Protein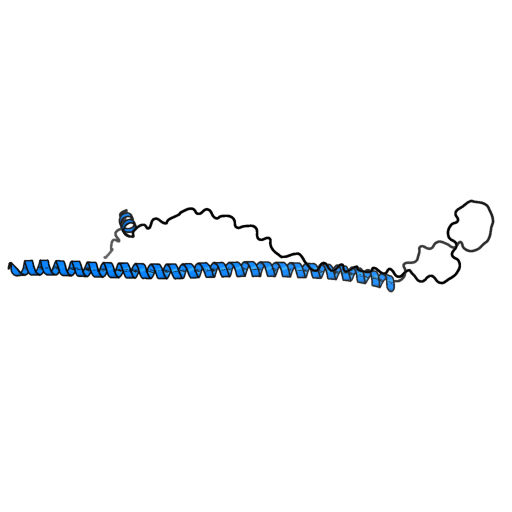 AF-A0A7S2P1P4-F1 (afdb_monomer)

Sequence (186 aa):
VLSSNEDYEQQCRREAAETDTQLQALRRQVQLQAAKCFGQLDIAIQEARAEEERRLVSERVSQELANFREEQRRREAQEDERLAHLYRAMLGPSPSAPAASAAWGGVGDAAGQGRGLFGAGAGGAFPPIIHSAVSLLQDDRARRPDLLPPACPLPLGHHRPAMDTIDQLLESSDVGGLPRLQRAQH

Structure (mmCIF, N/CA/C/O backbone):
data_AF-A0A7S2P1P4-F1
#
_entry.id   AF-A0A7S2P1P4-F1
#
loop_
_atom_site.group_PDB
_atom_site.id
_atom_site.type_symbol
_atom_site.label_atom_id
_atom_site.label_alt_id
_atom_site.label_comp_id
_atom_site.label_asym_id
_atom_site.label_entity_id
_atom_site.label_seq_id
_atom_site.pdbx_PDB_ins_code
_atom_site.Cartn_x
_atom_site.Cartn_y
_atom_site.Cartn_z
_atom_site.occupancy
_atom_site.B_iso_or_equiv
_atom_site.auth_seq_id
_atom_site.auth_comp_id
_atom_site.auth_asym_id
_atom_site.auth_atom_id
_atom_site.pdbx_PDB_model_num
ATOM 1 N N . VAL A 1 1 ? -41.814 10.002 59.637 1.00 56.84 1 VAL A N 1
ATOM 2 C CA . VAL A 1 1 ? -40.611 10.806 59.307 1.00 56.84 1 VAL A CA 1
ATOM 3 C C . VAL A 1 1 ? -39.365 9.932 59.171 1.00 56.84 1 VAL A C 1
ATOM 5 O O . VAL A 1 1 ? -38.601 10.180 58.261 1.00 56.84 1 VAL A O 1
ATOM 8 N N . LEU A 1 2 ? -39.174 8.879 59.982 1.00 54.16 2 LEU A N 1
ATOM 9 C CA . LEU A 1 2 ? -38.006 7.984 59.847 1.00 54.16 2 LEU A CA 1
ATOM 10 C C . LEU A 1 2 ? -38.030 7.070 58.603 1.00 54.16 2 LEU A C 1
ATOM 12 O O . LEU A 1 2 ? -36.972 6.781 58.063 1.00 54.16 2 LEU A O 1
ATOM 16 N N . SER A 1 3 ? -39.209 6.694 58.093 1.00 62.84 3 SER A N 1
ATOM 17 C CA . SER A 1 3 ? -39.321 5.854 56.889 1.00 62.84 3 SER A CA 1
ATOM 18 C C . SER A 1 3 ? -38.782 6.527 55.619 1.00 62.84 3 SER A C 1
ATOM 20 O O . SER A 1 3 ? -38.189 5.858 54.787 1.00 62.84 3 SER A O 1
ATOM 22 N N . SER A 1 4 ? -38.891 7.857 55.485 1.00 75.94 4 SER A N 1
ATOM 23 C CA . SER A 1 4 ? -38.434 8.543 54.266 1.00 75.94 4 SER A CA 1
ATOM 24 C C . SER A 1 4 ? -36.913 8.665 54.153 1.00 75.94 4 SER A C 1
ATOM 26 O O . SER A 1 4 ? -36.416 8.884 53.055 1.00 75.94 4 SER A O 1
ATOM 28 N N . ASN A 1 5 ? -36.170 8.553 55.261 1.00 82.38 5 ASN A N 1
ATOM 29 C CA . ASN A 1 5 ? -34.705 8.608 55.224 1.00 82.38 5 ASN A CA 1
ATOM 30 C C . ASN A 1 5 ? -34.107 7.264 54.795 1.00 82.38 5 ASN A C 1
ATOM 32 O O . ASN A 1 5 ? -33.178 7.246 53.994 1.00 82.38 5 ASN A O 1
ATOM 36 N N . GLU A 1 6 ? -34.662 6.148 55.275 1.00 87.12 6 GLU A N 1
ATOM 37 C CA . GLU A 1 6 ? -34.250 4.805 54.845 1.00 87.12 6 GLU A CA 1
ATOM 38 C C . GLU A 1 6 ? -34.571 4.575 53.361 1.00 87.12 6 GLU A C 1
ATOM 40 O O . GLU A 1 6 ? -33.723 4.076 52.618 1.00 87.12 6 GLU A O 1
ATOM 45 N N . ASP A 1 7 ? -35.748 5.023 52.910 1.00 87.44 7 ASP A N 1
ATOM 46 C CA . ASP A 1 7 ? -36.140 4.982 51.498 1.00 87.44 7 ASP A CA 1
ATOM 47 C C . ASP A 1 7 ? -35.186 5.815 50.623 1.00 87.44 7 ASP A C 1
ATOM 49 O O . ASP A 1 7 ? -34.764 5.363 49.556 1.00 87.44 7 ASP A O 1
ATOM 53 N N . TYR A 1 8 ? -34.783 7.002 51.094 1.00 90.19 8 TYR A N 1
ATOM 54 C CA . TYR A 1 8 ? -33.824 7.862 50.395 1.00 90.19 8 TYR A CA 1
ATOM 55 C C . TYR A 1 8 ? -32.432 7.225 50.311 1.00 90.19 8 TYR A C 1
ATOM 57 O O . TYR A 1 8 ? -31.833 7.192 49.240 1.00 90.19 8 TYR A O 1
ATOM 65 N N . GLU A 1 9 ? -31.920 6.654 51.405 1.00 92.31 9 GLU A N 1
ATOM 66 C CA . GLU A 1 9 ? -30.642 5.936 51.379 1.00 92.31 9 GLU A CA 1
ATOM 67 C C . GLU A 1 9 ? -30.677 4.742 50.424 1.00 92.31 9 GLU A C 1
ATOM 69 O O . GLU A 1 9 ? -29.715 4.487 49.693 1.00 92.31 9 GLU A O 1
ATOM 74 N N . GLN A 1 10 ? -31.784 3.999 50.417 1.00 92.50 10 GLN A N 1
ATOM 75 C CA . GLN A 1 10 ? -31.951 2.869 49.519 1.00 92.50 10 GLN A CA 1
ATOM 76 C C . GLN A 1 10 ? -32.006 3.326 48.058 1.00 92.50 10 GLN A C 1
ATOM 78 O O . GLN A 1 10 ? -31.419 2.671 47.195 1.00 92.50 10 GLN A O 1
ATOM 83 N N . GLN A 1 11 ? -32.656 4.456 47.786 1.00 92.00 11 GLN A N 1
ATOM 84 C CA . GLN A 1 11 ? -32.696 5.066 46.465 1.00 92.00 11 GLN A CA 1
ATOM 85 C C . GLN A 1 11 ? -31.307 5.546 46.021 1.00 92.00 11 GLN A C 1
ATOM 87 O O . GLN A 1 11 ? -30.863 5.155 44.944 1.00 92.00 11 GLN A O 1
ATOM 92 N N . CYS A 1 12 ? -30.558 6.257 46.869 1.00 93.44 12 CYS A N 1
ATOM 93 C CA . CYS A 1 12 ? -29.190 6.677 46.554 1.00 93.44 12 CYS A CA 1
ATOM 94 C C . CYS A 1 12 ? -28.265 5.491 46.251 1.00 93.44 12 CYS A C 1
ATOM 96 O O . CYS A 1 12 ? -27.437 5.570 45.348 1.00 93.44 12 CYS A O 1
ATOM 98 N N . ARG A 1 13 ? -28.404 4.366 46.968 1.00 95.31 13 ARG A N 1
ATOM 99 C CA . ARG A 1 13 ? -27.612 3.152 46.693 1.00 95.31 13 ARG A CA 1
ATOM 100 C C . ARG A 1 13 ? -27.964 2.524 45.345 1.00 95.31 13 ARG A C 1
ATOM 102 O O . ARG A 1 13 ? -27.071 2.020 44.668 1.00 95.31 13 ARG A O 1
ATOM 109 N N . ARG A 1 14 ? -29.244 2.541 44.959 1.00 95.56 14 ARG A N 1
ATOM 110 C CA . ARG A 1 14 ? -29.689 2.053 43.643 1.00 95.56 14 ARG A CA 1
ATOM 111 C C . ARG A 1 14 ? -29.176 2.950 42.528 1.00 95.56 14 ARG A C 1
ATOM 113 O O . ARG A 1 14 ? -28.572 2.440 41.596 1.00 95.56 14 ARG A O 1
ATOM 120 N N . GLU A 1 15 ? -29.330 4.261 42.675 1.00 95.31 15 GLU A N 1
ATOM 121 C CA . GLU A 1 15 ? -28.835 5.243 41.707 1.00 95.31 15 GLU A CA 1
ATOM 122 C C . GLU A 1 15 ? -27.313 5.139 41.545 1.00 95.31 15 GLU A C 1
ATOM 124 O O . GLU A 1 15 ? -26.825 5.068 40.421 1.00 95.31 15 GLU A O 1
ATOM 129 N N . ALA A 1 16 ? -26.557 5.011 42.641 1.00 95.88 16 ALA A N 1
ATOM 130 C CA . ALA A 1 16 ? -25.113 4.788 42.580 1.00 95.88 16 ALA A CA 1
ATOM 131 C C . ALA A 1 16 ? -24.764 3.507 41.800 1.00 95.88 16 ALA A C 1
ATOM 133 O O . ALA A 1 16 ? -23.984 3.557 40.848 1.00 95.88 16 ALA A O 1
ATOM 134 N N . ALA A 1 17 ? -25.402 2.379 42.126 1.00 96.50 17 ALA A N 1
ATOM 135 C CA . ALA A 1 17 ? -25.169 1.120 41.422 1.00 96.50 17 ALA A CA 1
ATOM 136 C C . ALA A 1 17 ? -25.531 1.211 39.929 1.00 96.50 17 ALA A C 1
ATOM 138 O O . ALA A 1 17 ? -24.792 0.717 39.078 1.00 96.50 17 ALA A O 1
ATOM 139 N N . GLU A 1 18 ? -26.637 1.874 39.588 1.00 97.19 18 GLU A N 1
ATOM 140 C CA . GLU A 1 18 ? -27.038 2.118 38.203 1.00 97.19 18 GLU A CA 1
ATOM 141 C C . GLU A 1 18 ? -25.994 2.962 37.467 1.00 97.19 18 GLU A C 1
ATOM 143 O O . GLU A 1 18 ? -25.559 2.571 36.380 1.00 97.19 18 GLU A O 1
ATOM 148 N N . THR A 1 19 ? -25.517 4.056 38.066 1.00 96.06 19 THR A N 1
ATOM 149 C CA . THR A 1 19 ? -24.463 4.882 37.460 1.00 96.06 19 THR A CA 1
ATOM 150 C C . THR A 1 19 ? -23.162 4.108 37.260 1.00 96.06 19 THR A C 1
ATOM 152 O O . THR A 1 19 ? -22.558 4.213 36.193 1.00 96.06 19 THR A O 1
ATOM 155 N N . ASP A 1 20 ? -22.774 3.243 38.200 1.00 96.75 20 ASP A N 1
ATOM 156 C CA . ASP A 1 20 ? -21.596 2.385 38.054 1.00 96.75 20 ASP A CA 1
ATOM 157 C C . ASP A 1 20 ? -21.747 1.415 36.879 1.00 96.75 20 ASP A C 1
ATOM 159 O O . ASP A 1 20 ? -20.822 1.249 36.076 1.00 96.75 20 ASP A O 1
ATOM 163 N N . THR A 1 21 ? -22.924 0.799 36.719 1.00 97.62 21 THR A N 1
ATOM 164 C CA . THR A 1 21 ? -23.174 -0.079 35.566 1.00 97.62 21 THR A CA 1
ATOM 165 C C . THR A 1 21 ? -23.129 0.681 34.239 1.00 97.62 21 THR A C 1
ATOM 167 O O . THR A 1 21 ? -22.555 0.184 33.266 1.00 97.62 21 THR A O 1
ATOM 170 N N . GLN A 1 22 ? -23.659 1.906 34.199 1.00 97.75 22 GLN A N 1
ATOM 171 C CA . GLN A 1 22 ? -23.627 2.764 33.014 1.00 97.75 22 GLN A CA 1
ATOM 172 C C . GLN A 1 22 ? -22.196 3.195 32.671 1.00 97.75 22 GLN A C 1
ATOM 174 O O . GLN A 1 22 ? -21.791 3.111 31.510 1.00 97.75 22 GLN A O 1
ATOM 179 N N . LEU A 1 23 ? -21.389 3.570 33.668 1.00 97.44 23 LEU A N 1
ATOM 180 C CA . LEU A 1 23 ? -19.975 3.900 33.483 1.00 97.44 23 LEU A CA 1
ATOM 181 C C . LEU A 1 23 ? -19.184 2.704 32.948 1.00 97.44 23 LEU A C 1
ATOM 183 O O . LEU A 1 23 ? -18.377 2.852 32.028 1.00 97.44 23 LEU A O 1
ATOM 187 N N . GLN A 1 24 ? -19.429 1.501 33.472 1.00 97.44 24 GLN A N 1
ATOM 188 C CA . GLN A 1 24 ? -18.796 0.285 32.961 1.00 97.44 24 GLN A CA 1
ATOM 189 C C . GLN A 1 24 ? -19.203 -0.013 31.512 1.00 97.44 24 GLN A C 1
ATOM 191 O O . GLN A 1 24 ? -18.351 -0.393 30.705 1.00 97.44 24 GLN A O 1
ATOM 196 N N . ALA A 1 25 ? -20.476 0.178 31.160 1.00 97.44 25 ALA A N 1
ATOM 197 C CA . ALA A 1 25 ? -20.956 0.003 29.792 1.00 97.44 25 ALA A CA 1
ATOM 198 C C . ALA A 1 25 ? -20.292 0.997 28.825 1.00 97.44 25 ALA A C 1
ATOM 200 O O . ALA A 1 25 ? -19.781 0.584 27.781 1.00 97.44 25 ALA A O 1
ATOM 201 N N . LEU A 1 26 ? -20.210 2.276 29.206 1.00 97.75 26 LEU A N 1
ATOM 202 C CA . LEU A 1 26 ? -19.530 3.311 28.423 1.00 97.75 26 LEU A CA 1
ATOM 203 C C . LEU A 1 26 ? -18.043 2.999 28.243 1.00 97.75 26 LEU A C 1
ATOM 205 O O . LEU A 1 26 ? -17.538 3.060 27.125 1.00 97.75 26 LEU A O 1
ATOM 209 N N . ARG A 1 27 ? -17.343 2.582 29.305 1.00 97.75 27 ARG A N 1
ATOM 210 C CA . ARG A 1 27 ? -15.929 2.177 29.219 1.00 97.75 27 ARG A CA 1
ATOM 211 C C . ARG A 1 27 ? -15.723 1.045 28.215 1.00 97.75 27 ARG A C 1
ATOM 213 O O . ARG A 1 27 ? -14.837 1.134 27.369 1.00 97.75 27 ARG A O 1
ATOM 220 N N . ARG A 1 28 ? -16.568 0.010 28.258 1.00 97.69 28 ARG A N 1
ATOM 221 C CA . ARG A 1 28 ? -16.518 -1.101 27.290 1.00 97.69 28 ARG A CA 1
ATOM 222 C C . ARG A 1 28 ? -16.784 -0.617 25.866 1.00 97.69 28 ARG A C 1
ATOM 224 O O . ARG A 1 28 ? -16.090 -1.031 24.942 1.00 97.69 28 ARG A O 1
ATOM 231 N N . GLN A 1 29 ? -17.755 0.273 25.679 1.00 97.88 29 GLN A N 1
ATOM 232 C CA . GLN A 1 29 ? -18.067 0.830 24.366 1.00 97.88 29 GLN A CA 1
ATOM 233 C C . GLN A 1 29 ? -16.899 1.641 23.796 1.00 97.88 29 GLN A C 1
ATOM 235 O O . GLN A 1 29 ? -16.543 1.450 22.633 1.00 97.88 29 GLN A O 1
ATOM 240 N N . VAL A 1 30 ? -16.273 2.493 24.610 1.00 97.31 30 VAL A N 1
ATOM 241 C CA . VAL A 1 30 ? -15.099 3.281 24.212 1.00 97.31 30 VAL A CA 1
ATOM 242 C C . VAL A 1 30 ? -13.935 2.364 23.845 1.00 97.31 30 VAL A C 1
ATOM 244 O O . VAL A 1 30 ? -13.322 2.559 22.802 1.00 97.31 30 VAL A O 1
ATOM 247 N N . GLN A 1 31 ? -13.670 1.317 24.630 1.00 97.12 31 GLN A N 1
ATOM 248 C CA . GLN A 1 31 ? -12.625 0.336 24.314 1.00 97.12 31 GLN A CA 1
ATOM 249 C C . GLN A 1 31 ? -12.880 -0.374 22.979 1.00 97.12 31 GLN A C 1
ATOM 251 O O . GLN A 1 31 ? -11.968 -0.513 22.167 1.00 97.12 31 GLN A O 1
ATOM 256 N N . LEU A 1 32 ? -14.124 -0.782 22.715 1.00 97.19 32 LEU A N 1
ATOM 257 C CA . LEU A 1 32 ? -14.496 -1.401 21.442 1.00 97.19 32 LEU A CA 1
ATOM 258 C C . LEU A 1 32 ? -14.358 -0.430 20.267 1.00 97.19 32 LEU A C 1
ATOM 260 O O . LEU A 1 32 ? -13.928 -0.834 19.189 1.00 97.19 32 LEU A O 1
ATOM 264 N N . GLN A 1 33 ? -14.726 0.839 20.450 1.00 96.88 33 GLN A N 1
ATOM 265 C CA . GLN A 1 33 ? -14.548 1.862 19.422 1.00 96.88 33 GLN A CA 1
ATOM 266 C C . GLN A 1 33 ? -13.068 2.134 19.160 1.00 96.88 33 GLN A C 1
ATOM 268 O O . GLN A 1 33 ? -12.660 2.130 18.004 1.00 96.88 33 GLN A O 1
ATOM 273 N N . ALA A 1 34 ? -12.254 2.272 20.206 1.00 96.81 34 ALA A N 1
ATOM 274 C CA . ALA A 1 34 ? -10.814 2.444 20.078 1.00 96.81 34 ALA A CA 1
ATOM 275 C C . ALA A 1 34 ? -10.182 1.271 19.316 1.00 96.81 34 ALA A C 1
ATOM 277 O O . ALA A 1 34 ? -9.473 1.492 18.340 1.00 96.81 34 ALA A O 1
ATOM 278 N N . ALA A 1 35 ? -10.512 0.027 19.681 1.00 96.25 35 ALA A N 1
ATOM 279 C CA . ALA A 1 35 ? -10.020 -1.162 18.987 1.00 96.25 35 ALA A CA 1
ATOM 280 C C . ALA A 1 35 ? -10.405 -1.180 17.495 1.00 96.25 35 ALA A C 1
ATOM 282 O O . ALA A 1 35 ? -9.584 -1.533 16.650 1.00 96.25 35 ALA A O 1
ATOM 283 N N . LYS A 1 36 ? -11.629 -0.754 17.152 1.00 97.31 36 LYS A N 1
ATOM 284 C CA . LYS A 1 36 ? -12.058 -0.611 15.751 1.00 97.31 36 LYS A CA 1
ATOM 285 C C . LYS A 1 36 ? -11.253 0.455 15.013 1.00 97.31 36 LYS A C 1
ATOM 287 O O . LYS A 1 36 ? -10.809 0.194 13.900 1.00 97.31 36 LYS A O 1
ATOM 292 N N . CYS A 1 37 ? -11.053 1.622 15.623 1.00 97.06 37 CYS A N 1
ATOM 293 C CA . CYS A 1 37 ? -10.275 2.707 15.028 1.00 97.06 37 CYS A CA 1
ATOM 294 C C . CYS A 1 37 ? -8.817 2.294 14.802 1.00 97.06 37 CYS A C 1
ATOM 296 O O . CYS A 1 37 ? -8.277 2.562 13.735 1.00 97.06 37 CYS A O 1
ATOM 298 N N . PHE A 1 38 ? -8.198 1.595 15.759 1.00 97.06 38 PHE A N 1
ATOM 299 C CA . PHE A 1 38 ? -6.844 1.066 15.588 1.00 97.06 38 PHE A CA 1
ATOM 300 C C . PHE A 1 38 ? -6.773 0.046 14.452 1.00 97.06 38 PHE A C 1
ATOM 302 O O . PHE A 1 38 ? -5.907 0.165 13.595 1.00 97.06 38 PHE A O 1
ATOM 309 N N . GLY A 1 39 ? -7.733 -0.880 14.369 1.00 97.00 39 GLY A N 1
ATOM 310 C CA . GLY A 1 39 ? -7.790 -1.822 13.250 1.00 97.00 39 GLY A CA 1
ATOM 311 C C . GLY A 1 39 ? -7.939 -1.129 11.890 1.00 97.00 39 GLY A C 1
ATOM 312 O O . GLY A 1 39 ? -7.279 -1.508 10.928 1.00 97.00 39 GLY A O 1
ATOM 313 N N . GLN A 1 40 ? -8.767 -0.085 11.802 1.00 97.19 40 GLN A N 1
ATOM 314 C CA . GLN A 1 40 ? -8.911 0.712 10.577 1.00 97.19 40 GLN A CA 1
ATOM 315 C C . GLN A 1 40 ? -7.632 1.477 10.225 1.00 97.19 40 GLN A C 1
ATOM 317 O O . GLN A 1 40 ? -7.261 1.544 9.055 1.00 97.19 40 GLN A O 1
ATOM 322 N N . LEU A 1 41 ? -6.950 2.031 11.227 1.00 97.38 41 LEU A N 1
ATOM 323 C CA . LEU A 1 41 ? -5.684 2.733 11.053 1.00 97.38 41 LEU A CA 1
ATOM 324 C C . LEU A 1 41 ? -4.584 1.786 10.556 1.00 97.38 41 LEU A C 1
ATOM 326 O O . LEU A 1 41 ? -3.860 2.143 9.632 1.00 97.38 41 LEU A O 1
ATOM 330 N N . ASP A 1 42 ? -4.502 0.570 11.093 1.00 97.75 42 ASP A N 1
ATOM 331 C CA . ASP A 1 42 ? -3.532 -0.434 10.645 1.00 97.75 42 ASP A CA 1
ATOM 332 C C . ASP A 1 42 ? -3.759 -0.834 9.182 1.00 97.75 42 ASP A C 1
ATOM 334 O O . ASP A 1 42 ? -2.800 -0.934 8.413 1.00 97.75 42 ASP A O 1
ATOM 338 N N . ILE A 1 43 ? -5.022 -1.014 8.778 1.00 97.06 43 ILE A N 1
ATOM 339 C CA . ILE A 1 43 ? -5.384 -1.293 7.382 1.00 97.06 43 ILE A CA 1
ATOM 340 C C . ILE A 1 43 ? -4.956 -0.126 6.485 1.00 97.06 43 ILE A C 1
ATOM 342 O O . ILE A 1 43 ? -4.252 -0.345 5.502 1.00 97.06 43 ILE A O 1
ATOM 346 N N . ALA A 1 44 ? -5.292 1.111 6.858 1.00 96.56 44 ALA A N 1
ATOM 347 C CA . ALA A 1 44 ? -4.924 2.295 6.083 1.00 96.56 44 ALA A CA 1
ATOM 348 C C . ALA A 1 44 ? -3.398 2.461 5.951 1.00 96.56 44 ALA A C 1
ATOM 350 O O . ALA A 1 44 ? -2.900 2.836 4.892 1.00 96.56 44 ALA A O 1
ATOM 351 N N . ILE A 1 45 ? -2.632 2.141 7.001 1.00 97.38 45 ILE A N 1
ATOM 352 C CA . ILE A 1 45 ? -1.163 2.154 6.951 1.00 97.38 45 ILE A CA 1
ATOM 353 C C . ILE A 1 45 ? -0.637 1.096 5.978 1.00 97.38 45 ILE A C 1
ATOM 355 O O . ILE A 1 45 ? 0.297 1.369 5.222 1.00 97.38 45 ILE A O 1
ATOM 359 N N . GLN A 1 46 ? -1.198 -0.114 5.991 1.00 97.25 46 GLN A N 1
ATOM 360 C CA . GLN A 1 46 ? -0.791 -1.172 5.064 1.00 97.25 46 GLN A CA 1
ATOM 361 C C . GLN A 1 46 ? -1.109 -0.804 3.614 1.00 97.25 46 GLN A C 1
ATOM 363 O O . GLN A 1 46 ? -0.269 -1.002 2.738 1.00 97.25 46 GLN A O 1
ATOM 368 N N . GLU A 1 47 ? -2.283 -0.225 3.367 1.00 96.75 47 GLU A N 1
ATOM 369 C CA . GLU A 1 47 ? -2.682 0.261 2.046 1.00 96.75 47 GLU A CA 1
ATOM 370 C C . GLU A 1 47 ? -1.751 1.371 1.553 1.00 96.75 47 GLU A C 1
ATOM 372 O O . GLU A 1 47 ? -1.247 1.285 0.434 1.00 96.75 47 GLU A O 1
ATOM 377 N N . ALA A 1 48 ? -1.431 2.352 2.402 1.00 96.06 48 ALA A N 1
ATOM 378 C CA . ALA A 1 48 ? -0.502 3.427 2.061 1.00 96.06 48 ALA A CA 1
ATOM 379 C C . ALA A 1 48 ? 0.887 2.891 1.679 1.00 96.06 48 ALA A C 1
ATOM 381 O O . ALA A 1 48 ? 1.438 3.281 0.652 1.00 96.06 48 ALA A O 1
ATOM 382 N N . ARG A 1 49 ? 1.425 1.932 2.445 1.00 96.62 49 ARG A N 1
ATOM 383 C CA . ARG A 1 49 ? 2.709 1.285 2.125 1.00 96.62 49 ARG A CA 1
ATOM 384 C C . ARG A 1 49 ? 2.656 0.530 0.801 1.00 96.62 49 ARG A C 1
ATOM 386 O O . ARG A 1 49 ? 3.556 0.665 -0.021 1.00 96.62 49 ARG A O 1
ATOM 393 N N . ALA A 1 50 ? 1.590 -0.232 0.565 1.00 96.25 50 ALA A N 1
ATOM 394 C CA . ALA A 1 50 ? 1.419 -0.963 -0.686 1.00 96.25 50 ALA A CA 1
ATOM 395 C C . ALA A 1 50 ? 1.293 -0.015 -1.893 1.00 96.25 50 ALA A C 1
ATOM 397 O O . ALA A 1 50 ? 1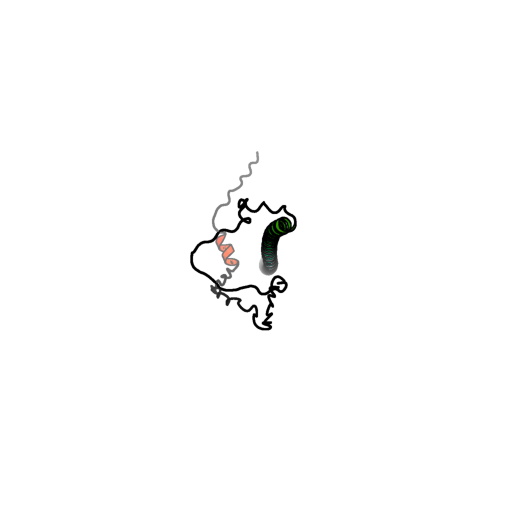.791 -0.316 -2.980 1.00 96.25 50 ALA A O 1
ATOM 398 N N . GLU A 1 51 ? 0.642 1.137 -1.728 1.00 95.94 51 GLU A N 1
ATOM 399 C CA . GLU A 1 51 ? 0.598 2.174 -2.757 1.00 95.94 51 GLU A CA 1
ATOM 400 C C . GLU A 1 51 ? 1.966 2.806 -3.012 1.00 95.94 51 GLU A C 1
ATOM 402 O O . GLU A 1 51 ? 2.336 2.984 -4.172 1.00 95.94 51 GLU A O 1
ATOM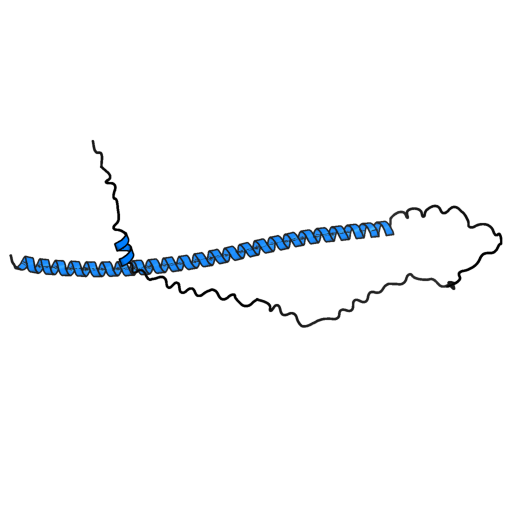 407 N N . GLU A 1 52 ? 2.724 3.128 -1.965 1.00 96.12 52 GLU A N 1
ATOM 408 C CA . GLU A 1 52 ? 4.086 3.657 -2.086 1.00 96.12 52 GLU A CA 1
ATOM 409 C C . GLU A 1 52 ? 4.998 2.678 -2.831 1.00 96.12 52 GLU A C 1
ATOM 411 O O . GLU A 1 52 ? 5.672 3.069 -3.783 1.00 96.12 52 GLU A O 1
ATOM 416 N N . GLU A 1 53 ? 4.956 1.389 -2.489 1.00 95.94 53 GLU A N 1
ATOM 417 C CA . GLU A 1 53 ? 5.705 0.346 -3.196 1.00 95.94 53 GLU A CA 1
ATOM 418 C C . GLU A 1 53 ? 5.325 0.279 -4.681 1.00 95.94 53 GLU A C 1
ATOM 420 O O . GLU A 1 53 ? 6.199 0.232 -5.550 1.00 95.94 53 GLU A O 1
ATOM 425 N N . ARG A 1 54 ? 4.027 0.342 -5.003 1.00 95.88 54 ARG A N 1
ATOM 426 C CA . ARG A 1 54 ? 3.556 0.385 -6.398 1.00 95.88 54 ARG A CA 1
ATOM 427 C C . ARG A 1 54 ? 4.065 1.619 -7.133 1.00 95.88 54 ARG A C 1
ATOM 429 O O . ARG A 1 54 ? 4.465 1.500 -8.292 1.00 95.88 54 ARG A O 1
ATOM 436 N N . ARG A 1 55 ? 4.074 2.785 -6.479 1.00 95.62 55 ARG A N 1
ATOM 437 C CA . ARG A 1 55 ? 4.600 4.030 -7.058 1.00 95.62 55 ARG A CA 1
ATOM 438 C C . ARG A 1 55 ? 6.086 3.885 -7.358 1.00 95.62 55 ARG A C 1
ATOM 440 O O . ARG A 1 55 ? 6.462 4.036 -8.515 1.00 95.62 55 ARG A O 1
ATOM 447 N N . LEU A 1 56 ? 6.889 3.443 -6.392 1.00 95.75 56 LEU A N 1
ATOM 448 C CA . LEU A 1 56 ? 8.328 3.222 -6.571 1.00 95.75 56 LEU A CA 1
ATOM 449 C C . LEU A 1 56 ? 8.640 2.222 -7.693 1.00 95.75 56 LEU A C 1
ATOM 451 O O . LEU A 1 56 ? 9.533 2.453 -8.508 1.00 95.75 56 LEU A O 1
ATOM 455 N N . VAL A 1 57 ? 7.890 1.118 -7.778 1.00 96.12 57 VAL A N 1
ATOM 456 C CA . VAL A 1 57 ? 8.048 0.146 -8.869 1.00 96.12 57 VAL A CA 1
ATOM 457 C C . VAL A 1 57 ? 7.701 0.780 -10.213 1.00 96.12 57 VAL A C 1
ATOM 459 O O . VAL A 1 57 ? 8.453 0.619 -11.171 1.00 96.12 57 VAL A O 1
ATOM 462 N N . SER A 1 58 ? 6.594 1.518 -10.302 1.00 95.06 58 SER A N 1
ATOM 463 C CA . SER A 1 58 ? 6.195 2.162 -11.558 1.00 95.06 58 SER A CA 1
ATOM 464 C C . SER A 1 58 ? 7.177 3.248 -12.004 1.00 95.06 58 SER A C 1
ATOM 466 O O . SER A 1 58 ? 7.512 3.313 -13.187 1.00 95.06 58 SER A O 1
ATOM 468 N N . GLU A 1 59 ? 7.713 4.035 -11.069 1.00 96.50 59 GLU A N 1
ATOM 469 C CA . GLU A 1 59 ? 8.781 5.003 -11.317 1.00 96.50 59 GLU A CA 1
ATOM 470 C C . GLU A 1 59 ? 10.031 4.305 -11.853 1.00 96.50 59 GLU A C 1
ATOM 472 O O . GLU A 1 59 ? 10.532 4.669 -12.919 1.00 96.50 59 GLU A O 1
ATOM 477 N N . ARG A 1 60 ? 10.486 3.238 -11.189 1.00 97.06 60 ARG A N 1
ATOM 478 C CA . ARG A 1 60 ? 11.653 2.469 -11.631 1.00 97.06 60 ARG A CA 1
ATOM 479 C C . ARG A 1 60 ? 11.459 1.872 -13.023 1.00 97.06 60 ARG A C 1
ATOM 481 O O . ARG A 1 60 ? 12.339 2.010 -13.868 1.00 97.06 60 ARG A O 1
ATOM 488 N N . VAL A 1 61 ? 10.302 1.268 -13.291 1.00 97.38 61 VAL A N 1
ATOM 489 C CA . VAL A 1 61 ? 9.974 0.727 -14.620 1.00 97.38 61 VAL A CA 1
ATOM 490 C C . VAL A 1 61 ? 9.966 1.839 -15.666 1.00 97.38 61 VAL A C 1
ATOM 492 O O . VAL A 1 61 ? 10.494 1.659 -16.762 1.00 97.38 61 VAL A O 1
ATOM 495 N N . SER A 1 62 ? 9.414 3.010 -15.345 1.00 96.12 62 SER A N 1
ATOM 496 C CA . SER A 1 62 ? 9.406 4.143 -16.273 1.00 96.12 62 SER A CA 1
ATOM 497 C C . SER A 1 62 ? 10.823 4.616 -16.619 1.00 96.12 62 SER A C 1
ATOM 499 O O . SER A 1 62 ? 11.108 4.908 -17.782 1.00 96.12 62 SER A O 1
ATOM 501 N N . GLN A 1 63 ? 11.726 4.612 -15.636 1.00 97.38 63 GLN A N 1
ATOM 502 C CA . GLN A 1 63 ? 13.123 4.988 -15.810 1.00 97.38 63 GLN A CA 1
ATOM 503 C C . GLN A 1 63 ? 13.895 3.943 -16.625 1.00 97.38 63 GLN A C 1
ATOM 505 O O . GLN A 1 63 ? 14.622 4.297 -17.550 1.00 97.38 63 GLN A O 1
ATOM 510 N N . GLU A 1 64 ? 13.696 2.654 -16.346 1.00 97.38 64 GLU A N 1
ATOM 511 C CA . GLU A 1 64 ? 14.299 1.561 -17.115 1.00 97.38 64 GLU A CA 1
ATO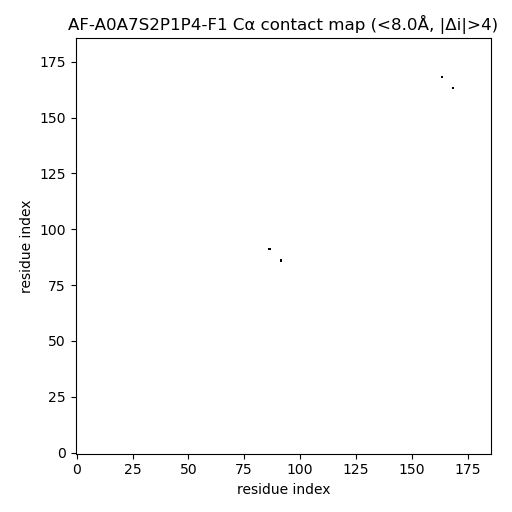M 512 C C . GLU A 1 64 ? 13.826 1.579 -18.580 1.00 97.38 64 GLU A C 1
ATOM 514 O O . GLU A 1 64 ? 14.637 1.427 -19.493 1.00 97.38 64 GLU A O 1
ATOM 519 N N . LEU A 1 65 ? 12.545 1.868 -18.833 1.00 97.12 65 LEU A N 1
ATOM 520 C CA . LEU A 1 65 ? 12.021 2.040 -20.192 1.00 97.12 65 LEU A CA 1
ATOM 521 C C . LEU A 1 65 ? 12.589 3.276 -20.897 1.00 97.12 65 LEU A C 1
ATOM 523 O O . LEU A 1 65 ? 12.823 3.231 -22.107 1.00 97.12 65 LEU A O 1
ATOM 527 N N . ALA A 1 66 ? 12.796 4.380 -20.178 1.00 97.00 66 ALA A N 1
ATOM 528 C CA . ALA A 1 66 ? 13.440 5.566 -20.734 1.00 97.00 66 ALA A CA 1
ATOM 529 C C . ALA A 1 66 ? 14.883 5.254 -21.154 1.00 97.00 66 ALA A C 1
ATOM 531 O O . ALA A 1 66 ? 15.245 5.497 -22.306 1.00 97.00 66 ALA A O 1
ATOM 532 N N . ASN A 1 67 ? 15.652 4.610 -20.274 1.00 97.12 67 ASN A N 1
ATOM 533 C CA . ASN A 1 67 ? 17.020 4.178 -20.557 1.00 97.12 67 ASN A CA 1
ATOM 534 C C . ASN A 1 67 ? 17.069 3.219 -21.753 1.00 97.12 67 ASN A C 1
ATOM 536 O O . ASN A 1 67 ? 17.884 3.398 -22.654 1.00 97.12 67 ASN A O 1
ATOM 540 N N . PHE A 1 68 ? 16.151 2.249 -21.818 1.00 96.62 68 PHE A N 1
ATOM 541 C CA . PHE A 1 68 ? 16.072 1.312 -22.938 1.00 96.62 68 PHE A CA 1
ATOM 542 C C . PHE A 1 68 ? 15.817 2.025 -24.271 1.00 96.62 68 PHE A C 1
ATOM 544 O O . PHE A 1 68 ? 16.479 1.743 -25.268 1.00 96.62 68 PHE A O 1
ATOM 551 N N . ARG A 1 69 ? 14.892 2.993 -24.296 1.00 97.25 69 ARG A N 1
ATOM 552 C CA . ARG A 1 69 ? 14.613 3.796 -25.497 1.00 97.25 69 ARG A CA 1
ATOM 553 C C . ARG A 1 69 ? 15.816 4.635 -25.915 1.00 97.25 69 ARG A C 1
ATOM 555 O O . ARG A 1 69 ? 16.060 4.789 -27.108 1.00 97.25 69 ARG A O 1
ATOM 562 N N . GLU A 1 70 ? 16.557 5.194 -24.965 1.00 97.50 70 GLU A N 1
ATOM 563 C CA . GLU A 1 70 ? 17.779 5.944 -25.262 1.00 97.50 70 GLU A CA 1
ATOM 564 C C . GLU A 1 70 ? 18.884 5.047 -25.821 1.00 97.50 70 GLU A C 1
ATOM 566 O O . GLU A 1 70 ? 19.514 5.401 -26.819 1.00 97.50 70 GLU A O 1
ATOM 571 N N . GLU A 1 71 ? 19.100 3.873 -25.226 1.00 96.06 71 GLU A N 1
ATOM 572 C CA . GLU A 1 71 ? 20.047 2.885 -25.742 1.00 96.06 71 GLU A CA 1
ATOM 573 C C . GLU A 1 71 ? 19.673 2.426 -27.148 1.00 96.06 71 GLU A C 1
ATOM 575 O O . GLU A 1 71 ? 20.546 2.341 -28.011 1.00 96.06 71 GLU A O 1
ATOM 580 N N . GLN A 1 72 ? 18.387 2.179 -27.398 1.00 96.50 72 GLN A N 1
ATOM 581 C CA . GLN A 1 72 ? 17.895 1.789 -28.712 1.00 96.50 72 GLN A CA 1
ATOM 582 C C . GLN A 1 72 ? 18.200 2.869 -29.756 1.00 96.50 72 GLN A C 1
ATOM 584 O O . GLN A 1 72 ? 18.822 2.563 -30.768 1.00 96.50 72 GLN A O 1
ATOM 589 N N . ARG A 1 73 ? 17.887 4.142 -29.473 1.00 97.19 73 ARG A N 1
ATOM 590 C CA . ARG A 1 73 ? 18.214 5.258 -30.381 1.00 97.19 73 ARG A CA 1
ATOM 591 C C . ARG A 1 73 ? 19.714 5.381 -30.644 1.00 97.19 73 ARG A C 1
ATOM 593 O O . ARG A 1 73 ? 20.120 5.695 -31.757 1.00 97.19 73 ARG A O 1
ATOM 600 N N . ARG A 1 74 ? 20.555 5.152 -29.627 1.00 97.00 74 ARG A N 1
ATOM 601 C CA . ARG A 1 74 ? 22.018 5.175 -29.793 1.00 97.00 74 ARG A CA 1
ATOM 602 C C . ARG A 1 74 ? 22.504 4.040 -30.690 1.00 97.00 74 ARG A C 1
ATOM 604 O O . ARG A 1 74 ? 23.386 4.271 -31.509 1.00 97.00 74 ARG A O 1
ATOM 611 N N . ARG A 1 75 ? 21.949 2.835 -30.538 1.00 96.12 75 ARG A N 1
ATOM 612 C CA . ARG A 1 75 ? 22.289 1.685 -31.390 1.00 96.12 75 ARG A CA 1
ATOM 613 C C . ARG A 1 75 ? 21.829 1.904 -32.825 1.00 96.12 75 ARG A C 1
ATOM 615 O O . ARG A 1 75 ? 22.626 1.700 -33.728 1.00 96.12 75 ARG A O 1
ATOM 622 N N . GLU A 1 76 ? 20.606 2.392 -33.016 1.00 96.50 76 GLU A N 1
ATOM 623 C CA . GLU A 1 76 ? 20.071 2.753 -34.335 1.00 96.50 76 GLU A CA 1
ATOM 624 C C . GLU A 1 76 ? 20.981 3.776 -35.032 1.00 96.50 76 GLU A C 1
ATOM 626 O O . GLU A 1 76 ? 21.407 3.540 -36.155 1.00 96.50 76 GLU A O 1
ATOM 631 N N . ALA A 1 77 ? 21.403 4.839 -34.337 1.00 95.94 77 ALA A N 1
ATOM 632 C CA . ALA A 1 77 ? 22.331 5.822 -34.901 1.00 95.94 77 ALA A CA 1
ATOM 633 C C . ALA A 1 77 ? 23.691 5.212 -35.303 1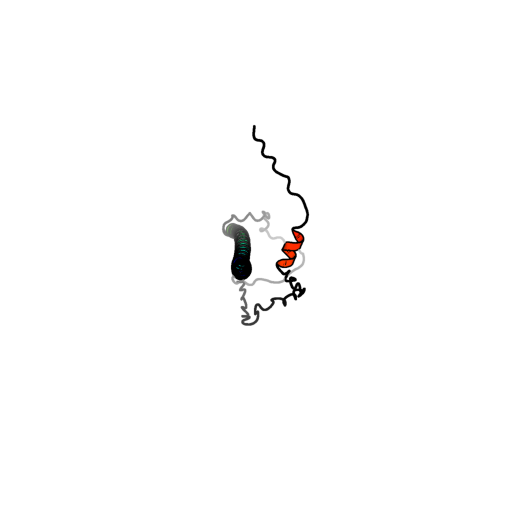.00 95.94 77 ALA A C 1
ATOM 635 O O . ALA A 1 77 ? 24.223 5.530 -36.365 1.00 95.94 77 ALA A O 1
ATOM 636 N N . GLN A 1 78 ? 24.250 4.311 -34.487 1.00 96.38 78 GLN A N 1
ATOM 637 C CA . GLN A 1 78 ? 25.507 3.618 -34.809 1.00 96.38 78 GLN A CA 1
ATOM 638 C C . GLN A 1 78 ? 25.359 2.673 -36.009 1.00 96.38 78 GLN A C 1
ATOM 640 O O . GLN A 1 78 ? 26.272 2.548 -36.829 1.00 96.38 78 GLN A O 1
ATOM 645 N N . GLU A 1 79 ? 24.222 1.986 -36.114 1.00 95.19 79 GLU A N 1
ATOM 646 C CA . GLU A 1 79 ? 23.911 1.125 -37.251 1.00 95.19 79 GLU A CA 1
ATOM 647 C C . GLU A 1 79 ? 23.705 1.944 -38.524 1.00 95.19 79 GLU A C 1
ATOM 649 O O . GLU A 1 79 ? 24.273 1.588 -39.555 1.00 95.19 79 GLU A O 1
ATOM 654 N N . ASP A 1 80 ? 23.003 3.072 -38.449 1.00 95.06 80 ASP A N 1
ATOM 655 C CA . ASP A 1 80 ? 22.815 3.996 -39.567 1.00 95.06 80 ASP A CA 1
ATOM 656 C C . ASP A 1 80 ? 24.148 4.566 -40.064 1.00 95.06 80 ASP A C 1
ATOM 658 O O . ASP A 1 80 ? 24.403 4.581 -41.271 1.00 95.06 80 ASP A O 1
ATOM 662 N N . GLU A 1 81 ? 25.048 4.967 -39.160 1.00 94.25 81 GLU A N 1
ATOM 663 C CA . GLU A 1 81 ? 26.410 5.390 -39.510 1.00 94.25 81 GLU A CA 1
ATOM 664 C C . GLU A 1 81 ? 27.179 4.265 -40.212 1.00 94.25 81 GLU A C 1
ATOM 666 O O . GLU A 1 81 ? 27.764 4.462 -41.284 1.00 94.25 81 GLU A O 1
ATOM 671 N N . ARG A 1 82 ? 27.148 3.051 -39.650 1.00 95.12 82 ARG A N 1
ATOM 672 C CA . ARG A 1 82 ? 27.796 1.876 -40.244 1.00 95.12 82 ARG A CA 1
ATOM 673 C C . ARG A 1 82 ? 27.234 1.570 -41.632 1.00 95.12 82 ARG A C 1
ATOM 675 O O . ARG A 1 82 ? 28.005 1.301 -42.555 1.00 95.12 82 ARG A O 1
ATOM 682 N N . LEU A 1 83 ? 25.915 1.599 -41.793 1.00 95.00 83 LEU A N 1
ATOM 683 C CA . LEU A 1 83 ? 25.248 1.381 -43.072 1.00 95.00 83 LEU A CA 1
ATOM 684 C C . LEU A 1 83 ? 25.629 2.475 -44.069 1.00 95.00 83 LEU A C 1
ATOM 686 O O . LEU A 1 83 ? 25.992 2.154 -45.198 1.00 95.00 83 LEU A O 1
ATOM 690 N N . ALA A 1 84 ? 25.643 3.744 -43.660 1.00 92.81 84 ALA A N 1
ATOM 691 C CA . ALA A 1 84 ? 26.075 4.855 -44.501 1.00 92.81 84 ALA A CA 1
ATOM 692 C C . ALA A 1 84 ? 27.523 4.677 -44.988 1.00 92.81 84 ALA A C 1
ATOM 694 O O . ALA A 1 84 ? 27.809 4.906 -46.167 1.00 92.81 84 ALA A O 1
ATOM 695 N N . HIS A 1 85 ? 28.429 4.209 -44.124 1.00 91.88 85 HIS A N 1
ATOM 696 C CA . HIS A 1 85 ? 29.799 3.865 -44.507 1.00 91.88 85 HIS A CA 1
ATOM 697 C C . HIS A 1 85 ? 29.856 2.718 -45.525 1.00 91.88 85 HIS A C 1
ATOM 699 O O . HIS A 1 85 ? 30.573 2.830 -46.521 1.00 91.88 85 HIS A O 1
ATOM 705 N N . LEU A 1 86 ? 29.090 1.643 -45.318 1.00 92.38 86 LEU A N 1
ATOM 706 C CA . LEU A 1 86 ? 29.030 0.508 -46.245 1.00 92.38 86 LEU A CA 1
ATOM 707 C C . LEU A 1 86 ? 28.448 0.909 -47.604 1.00 92.38 86 LEU A C 1
ATOM 709 O O . LEU A 1 86 ? 29.032 0.595 -48.640 1.00 92.38 86 LEU A O 1
ATOM 713 N N . TYR A 1 87 ? 27.339 1.649 -47.620 1.00 92.44 87 TYR A N 1
ATOM 714 C CA . TYR A 1 87 ? 26.740 2.148 -48.855 1.00 92.44 87 TYR A CA 1
ATOM 715 C C . TYR A 1 87 ? 27.678 3.105 -49.587 1.00 92.44 87 TYR A C 1
ATOM 717 O O . TYR A 1 87 ? 27.827 2.994 -50.802 1.00 92.44 87 TYR A O 1
ATOM 725 N N . ARG A 1 88 ? 28.383 3.990 -48.869 1.00 92.06 88 ARG A N 1
ATOM 726 C CA . ARG A 1 88 ? 29.423 4.839 -49.463 1.00 92.06 88 ARG A CA 1
ATOM 727 C C . ARG A 1 88 ? 30.570 4.012 -50.051 1.00 92.06 88 ARG A C 1
ATOM 729 O O . ARG A 1 88 ? 31.069 4.382 -51.105 1.00 92.06 88 ARG A O 1
ATOM 736 N N . ALA A 1 89 ? 30.977 2.913 -49.422 1.00 88.44 89 ALA A N 1
ATOM 737 C CA . ALA A 1 89 ? 32.017 2.037 -49.962 1.00 88.44 89 ALA A CA 1
ATOM 738 C C . ALA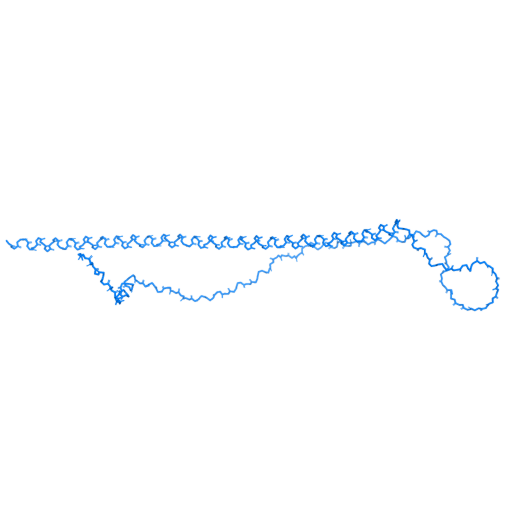 A 1 89 ? 31.559 1.257 -51.211 1.00 88.44 89 ALA A C 1
ATOM 740 O O . ALA A 1 89 ? 32.363 1.036 -52.111 1.00 88.44 89 ALA A O 1
ATOM 741 N N . MET A 1 90 ? 30.283 0.856 -51.282 1.00 86.69 90 MET A N 1
ATOM 742 C CA . MET A 1 90 ? 29.735 0.094 -52.415 1.00 86.69 90 MET A CA 1
ATOM 743 C C . MET A 1 90 ? 29.340 0.965 -53.616 1.00 86.69 90 MET A C 1
ATOM 745 O O . MET A 1 90 ? 29.484 0.527 -54.754 1.00 86.69 90 MET A O 1
ATOM 749 N N . LEU A 1 91 ? 28.802 2.164 -53.373 1.00 85.19 91 LEU A N 1
ATOM 750 C CA . LEU A 1 91 ? 28.182 3.019 -54.398 1.00 85.19 91 LEU A CA 1
ATOM 751 C C . LEU A 1 91 ? 28.869 4.378 -54.565 1.00 85.19 91 LEU A C 1
ATOM 753 O O . LEU A 1 91 ? 28.584 5.095 -55.524 1.00 85.19 91 LEU A O 1
ATOM 757 N N . GLY A 1 92 ? 29.730 4.775 -53.627 1.00 67.56 92 GLY A N 1
ATOM 758 C CA . GLY A 1 92 ? 30.437 6.046 -53.709 1.00 67.56 92 GLY A CA 1
ATOM 759 C C . GLY A 1 92 ? 31.445 6.045 -54.861 1.00 67.56 92 GLY A C 1
ATOM 760 O O . GLY A 1 92 ? 32.038 5.006 -55.160 1.00 67.56 92 GLY A O 1
ATOM 761 N N . PRO A 1 93 ? 31.685 7.199 -55.508 1.00 65.56 93 PRO A N 1
ATOM 762 C CA . PRO A 1 93 ? 32.785 7.312 -56.451 1.00 65.56 93 PRO A CA 1
ATOM 763 C C . PRO A 1 93 ? 34.077 6.989 -55.699 1.00 65.56 93 PRO A C 1
ATOM 765 O O . PRO A 1 93 ? 34.369 7.614 -54.678 1.00 65.56 93 PRO A O 1
ATOM 768 N N . SER A 1 94 ? 34.828 5.997 -56.187 1.00 49.34 94 SER A N 1
ATOM 769 C CA . SER A 1 94 ? 36.189 5.732 -55.721 1.00 49.34 94 SER A CA 1
ATOM 770 C C . SER A 1 94 ? 36.932 7.072 -55.717 1.00 49.34 94 SER A C 1
ATOM 772 O O . SER A 1 94 ? 37.048 7.678 -56.789 1.00 49.34 94 SER A O 1
ATOM 774 N N . PRO A 1 95 ? 37.367 7.606 -54.555 1.00 52.12 95 PRO A N 1
ATOM 775 C CA . PRO A 1 95 ? 38.242 8.756 -54.574 1.00 52.12 95 PRO A CA 1
ATOM 776 C C . PRO A 1 95 ? 39.482 8.269 -55.300 1.00 52.12 95 PRO A C 1
ATOM 778 O O . PRO A 1 95 ? 40.138 7.329 -54.850 1.00 52.12 95 PRO A O 1
ATOM 781 N N . SER A 1 96 ? 39.707 8.859 -56.470 1.00 48.72 96 SER A N 1
ATOM 782 C CA . SER A 1 96 ? 40.916 8.748 -57.266 1.00 48.72 96 SER A CA 1
ATOM 783 C C . SER A 1 96 ? 42.090 8.335 -56.386 1.00 48.72 96 SER A C 1
ATOM 785 O O . SER A 1 96 ? 42.510 9.104 -55.512 1.00 48.72 96 SER A O 1
ATOM 787 N N . ALA A 1 97 ? 42.607 7.127 -56.617 1.00 47.06 97 ALA A N 1
ATOM 788 C CA . ALA A 1 97 ? 43.960 6.796 -56.213 1.00 47.06 97 ALA A CA 1
ATOM 789 C C . ALA A 1 97 ? 44.845 8.010 -56.551 1.00 47.06 97 ALA A C 1
ATOM 791 O O . ALA A 1 97 ? 44.658 8.593 -57.630 1.00 47.06 97 ALA A O 1
ATOM 792 N N . PRO A 1 98 ? 45.741 8.451 -55.648 1.00 43.84 98 PRO A N 1
ATOM 793 C CA . PRO A 1 98 ? 46.635 9.549 -55.971 1.00 43.84 98 PRO A CA 1
ATOM 794 C C . PRO A 1 98 ? 47.301 9.206 -57.297 1.00 43.84 98 PRO A C 1
ATOM 796 O O . PRO A 1 98 ? 47.739 8.071 -57.489 1.00 43.84 98 PRO A O 1
ATOM 799 N N . ALA A 1 99 ? 47.291 10.163 -58.223 1.00 48.22 99 ALA A N 1
ATOM 800 C CA . ALA A 1 99 ? 47.932 10.051 -59.516 1.00 48.22 99 ALA A CA 1
ATOM 801 C C . ALA A 1 99 ? 49.425 9.751 -59.307 1.00 48.22 99 ALA A C 1
ATOM 803 O O . ALA A 1 99 ? 50.255 10.654 -59.246 1.00 48.22 99 ALA A O 1
ATOM 804 N N . ALA A 1 100 ? 49.765 8.470 -59.163 1.00 43.16 100 ALA A N 1
ATOM 805 C CA . ALA A 1 100 ? 51.105 7.968 -59.349 1.00 43.16 100 ALA A CA 1
ATOM 806 C C . ALA A 1 100 ? 51.351 8.087 -60.849 1.00 43.16 100 ALA A C 1
ATOM 808 O O . ALA A 1 100 ? 50.893 7.277 -61.655 1.00 43.16 100 ALA A O 1
ATOM 809 N N . SER A 1 101 ? 51.970 9.210 -61.193 1.00 42.28 101 SER A N 1
ATOM 810 C CA . SER A 1 101 ? 52.503 9.536 -62.500 1.00 42.28 101 SER A CA 1
ATOM 811 C C . SER A 1 101 ? 53.044 8.298 -63.209 1.00 42.28 101 SER A C 1
ATOM 813 O O . SER A 1 101 ? 53.869 7.570 -62.658 1.00 42.28 101 SER A O 1
ATOM 815 N N . ALA A 1 102 ? 52.570 8.116 -64.437 1.00 49.09 102 ALA A N 1
ATOM 816 C CA . ALA A 1 102 ? 53.207 7.403 -65.532 1.00 49.09 102 ALA A CA 1
ATOM 817 C C . ALA A 1 102 ? 54.646 6.923 -65.259 1.00 49.09 102 ALA A C 1
ATOM 819 O O . ALA A 1 102 ? 55.582 7.716 -65.284 1.00 49.09 102 ALA A O 1
ATOM 820 N N . ALA A 1 103 ? 54.817 5.614 -65.072 1.00 48.81 103 ALA A N 1
ATOM 821 C CA . ALA A 1 103 ? 56.101 4.938 -65.257 1.00 48.81 103 ALA A CA 1
ATOM 822 C C . ALA A 1 103 ? 55.897 3.429 -65.481 1.00 48.81 103 ALA A C 1
ATOM 824 O O . ALA A 1 103 ? 56.450 2.604 -64.767 1.00 48.81 103 ALA A O 1
ATOM 825 N N . TRP A 1 104 ? 55.087 3.050 -66.474 1.00 44.91 104 TRP A N 1
ATOM 826 C CA . TRP A 1 104 ? 55.149 1.702 -67.051 1.00 44.91 104 TRP A CA 1
ATOM 827 C C . TRP A 1 104 ? 55.180 1.813 -68.569 1.00 44.91 104 TRP A C 1
ATOM 829 O O . TRP A 1 104 ? 54.181 1.664 -69.265 1.00 44.91 104 TRP A O 1
ATOM 839 N N . GLY A 1 105 ? 56.373 2.133 -69.056 1.00 39.56 105 GLY A N 1
ATOM 840 C CA . GLY A 1 105 ? 56.742 2.095 -70.459 1.00 39.56 105 GLY A CA 1
ATOM 841 C C . GLY A 1 105 ? 58.238 2.348 -70.592 1.00 39.56 105 GLY A C 1
ATOM 842 O O . GLY A 1 105 ? 58.671 3.483 -70.436 1.00 39.56 105 GLY A O 1
ATOM 843 N N . GLY A 1 106 ? 59.009 1.299 -70.888 1.00 34.19 106 GLY A N 1
ATOM 844 C CA . GLY A 1 106 ? 60.363 1.440 -71.433 1.00 34.19 106 GLY A CA 1
ATOM 845 C C . GLY A 1 106 ? 61.503 0.935 -70.550 1.00 34.19 106 GLY A C 1
ATOM 846 O O . GLY A 1 106 ? 62.113 1.696 -69.816 1.00 34.19 106 GLY A O 1
ATOM 847 N N . VAL A 1 107 ? 61.771 -0.366 -70.672 1.00 42.53 107 VAL A N 1
ATOM 848 C CA . VAL A 1 107 ? 63.090 -1.018 -70.815 1.00 42.53 107 VAL A CA 1
ATOM 849 C C . VAL A 1 107 ? 64.336 -0.152 -70.544 1.00 42.53 107 VAL A C 1
ATOM 851 O O . VAL A 1 107 ? 64.591 0.813 -71.260 1.00 42.53 107 VAL A O 1
ATOM 854 N N . GLY A 1 108 ? 65.189 -0.603 -69.619 1.00 34.25 108 GLY A N 1
ATOM 855 C CA . GLY A 1 108 ? 66.578 -0.149 -69.502 1.00 34.25 108 GLY A CA 1
ATOM 856 C C . GLY A 1 108 ? 67.278 -0.726 -68.272 1.00 34.25 108 GLY A C 1
ATOM 857 O O . GLY A 1 108 ? 66.942 -0.372 -67.149 1.00 34.25 108 GLY A O 1
ATOM 858 N N . ASP A 1 109 ? 68.219 -1.637 -68.505 1.00 42.69 109 ASP A N 1
ATOM 859 C CA . ASP A 1 109 ? 69.034 -2.350 -67.519 1.00 42.69 109 ASP A CA 1
ATOM 860 C C . ASP A 1 109 ? 69.754 -1.447 -66.501 1.00 42.69 109 ASP A C 1
ATOM 862 O O . ASP A 1 109 ? 70.335 -0.432 -66.876 1.00 42.69 109 ASP A O 1
ATOM 866 N N . ALA A 1 110 ? 69.809 -1.883 -65.234 1.00 39.81 110 ALA A N 1
ATOM 867 C CA . ALA A 1 110 ? 71.062 -2.170 -64.513 1.00 39.81 110 ALA A CA 1
ATOM 868 C C . ALA A 1 110 ? 70.835 -2.353 -62.996 1.00 39.81 110 ALA A C 1
ATOM 870 O O . ALA A 1 110 ? 70.369 -1.457 -62.305 1.00 39.81 110 ALA A O 1
ATOM 871 N N . ALA A 1 111 ? 71.255 -3.526 -62.509 1.00 43.19 111 ALA A N 1
ATOM 872 C CA . ALA A 1 111 ? 71.847 -3.807 -61.195 1.00 43.19 111 ALA A CA 1
ATOM 873 C C . ALA A 1 111 ? 71.186 -3.245 -59.913 1.00 43.19 111 ALA A C 1
ATOM 875 O O . ALA A 1 111 ? 71.330 -2.074 -59.582 1.00 43.19 111 ALA A O 1
ATOM 876 N N . GLY A 1 112 ? 70.642 -4.138 -59.069 1.00 37.75 112 GLY A N 1
ATOM 877 C CA . GLY A 1 112 ? 70.442 -3.798 -57.652 1.00 37.75 112 GLY A CA 1
ATOM 878 C C . GLY A 1 112 ? 69.455 -4.645 -56.848 1.00 37.75 112 GLY A C 1
ATOM 879 O O . GLY A 1 112 ? 68.407 -4.156 -56.465 1.00 37.75 112 GLY A O 1
ATOM 880 N N . GLN A 1 113 ? 69.818 -5.896 -56.559 1.00 43.12 113 GLN A N 1
ATOM 881 C CA . GLN A 1 113 ? 69.596 -6.568 -55.265 1.00 43.12 113 GLN A CA 1
ATOM 882 C C . GLN A 1 113 ? 68.194 -6.528 -54.591 1.00 43.12 113 GLN A C 1
ATOM 884 O O . GLN A 1 113 ? 67.878 -5.668 -53.780 1.00 43.12 113 GLN A O 1
ATOM 889 N N . GLY A 1 114 ? 67.452 -7.627 -54.776 1.00 43.38 114 GLY A N 1
ATOM 890 C CA . GLY A 1 114 ? 66.988 -8.459 -53.656 1.00 43.38 114 GLY A CA 1
ATOM 891 C C . GLY A 1 114 ? 65.651 -8.131 -52.980 1.00 43.38 114 GLY A C 1
ATOM 892 O O . GLY A 1 114 ? 65.616 -7.369 -52.026 1.00 43.38 114 GLY A O 1
ATOM 893 N N . ARG A 1 115 ? 64.597 -8.885 -53.330 1.00 40.12 115 ARG A N 1
ATOM 894 C CA . ARG A 1 115 ? 63.799 -9.697 -52.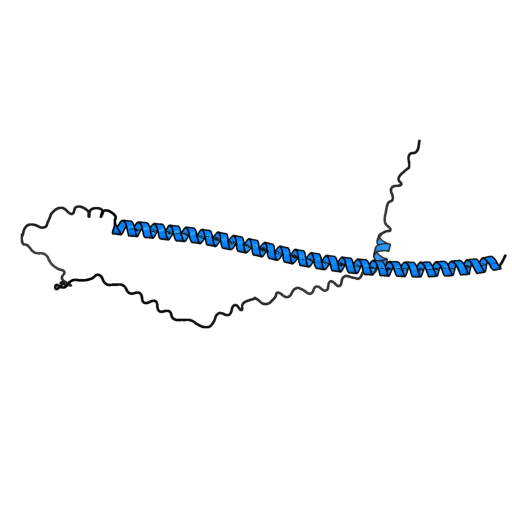377 1.00 40.12 115 ARG A CA 1
ATOM 895 C C . ARG A 1 115 ? 62.737 -10.496 -53.133 1.00 40.12 115 ARG A C 1
ATOM 897 O O . ARG A 1 115 ? 61.695 -9.973 -53.507 1.00 40.12 115 ARG A O 1
ATOM 904 N N . GLY A 1 116 ? 63.008 -11.777 -53.355 1.00 39.91 116 GLY A N 1
ATOM 905 C CA . GLY A 1 116 ? 61.977 -12.735 -53.735 1.00 39.91 116 GLY A CA 1
ATOM 906 C C . GLY A 1 116 ? 61.341 -13.323 -52.482 1.00 39.91 116 GLY A C 1
ATOM 907 O O . GLY A 1 116 ? 62.065 -13.691 -51.561 1.00 39.91 116 GLY A O 1
ATOM 908 N N . LEU A 1 117 ? 60.011 -13.416 -52.462 1.00 51.31 117 LEU A N 1
ATOM 909 C CA . LEU A 1 117 ? 59.274 -14.596 -52.002 1.00 51.31 117 LEU A CA 1
ATOM 910 C C . LEU A 1 117 ? 57.782 -14.419 -52.322 1.00 51.31 117 LEU A C 1
ATOM 912 O O . LEU A 1 117 ? 57.182 -13.416 -51.952 1.00 51.31 117 LEU A O 1
ATOM 916 N N . PHE A 1 118 ? 57.236 -15.442 -52.985 1.00 41.69 118 PHE A N 1
ATOM 917 C CA . PHE A 1 118 ? 55.851 -15.656 -53.433 1.00 41.69 118 PHE A CA 1
ATOM 918 C C . PHE A 1 118 ? 55.492 -15.115 -54.824 1.00 41.69 118 PHE A C 1
ATOM 920 O O . PHE A 1 118 ? 54.824 -14.101 -54.999 1.00 41.69 118 PHE A O 1
ATOM 927 N N . GLY A 1 119 ? 55.913 -15.887 -55.832 1.00 38.34 119 GLY A N 1
ATOM 928 C CA . GLY A 1 119 ? 55.299 -15.884 -57.154 1.00 38.34 119 GLY A CA 1
ATOM 929 C C . GLY A 1 119 ? 53.886 -16.467 -57.097 1.00 38.34 119 GLY A C 1
ATOM 930 O O . GLY A 1 119 ? 53.670 -17.547 -56.548 1.00 38.34 119 GLY A O 1
ATOM 931 N N . ALA A 1 12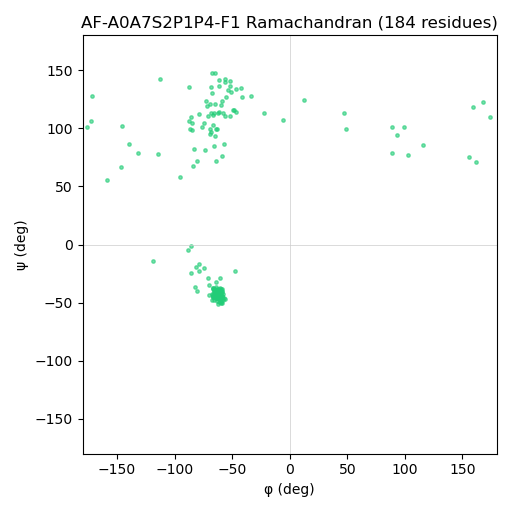0 ? 52.937 -15.743 -57.683 1.00 40.09 120 ALA A N 1
ATOM 932 C CA . ALA A 1 120 ? 51.602 -16.230 -57.985 1.00 40.09 120 ALA A CA 1
ATOM 933 C C . ALA A 1 120 ? 51.640 -16.963 -59.334 1.00 40.09 120 ALA A C 1
ATOM 935 O O . ALA A 1 120 ? 51.733 -16.344 -60.394 1.00 40.09 120 ALA A O 1
ATOM 936 N N . GLY A 1 121 ? 51.593 -18.295 -59.283 1.00 39.12 121 GLY A N 1
ATOM 937 C CA . GLY A 1 121 ? 51.147 -19.105 -60.411 1.00 39.12 121 GLY A CA 1
ATOM 938 C C . GLY A 1 121 ? 49.650 -18.885 -60.626 1.00 39.12 121 GLY A C 1
ATOM 939 O O . GLY A 1 121 ? 48.883 -18.820 -59.669 1.00 39.12 121 GLY A O 1
ATOM 940 N N . ALA A 1 122 ? 49.271 -18.718 -61.888 1.00 48.44 122 ALA A N 1
ATOM 941 C CA . ALA A 1 122 ? 47.937 -18.377 -62.357 1.00 48.44 122 ALA A CA 1
ATOM 942 C C . ALA A 1 122 ? 46.816 -19.284 -61.811 1.00 48.44 122 ALA A C 1
ATOM 944 O O . ALA A 1 122 ? 46.920 -20.507 -61.830 1.00 48.44 122 ALA A O 1
ATOM 945 N N . GLY A 1 123 ? 45.705 -18.665 -61.413 1.00 44.59 123 GLY A N 1
ATOM 946 C CA . GLY A 1 123 ? 44.456 -19.343 -61.067 1.00 44.59 123 GLY A CA 1
ATOM 947 C C . GLY A 1 123 ? 43.594 -18.441 -60.193 1.00 44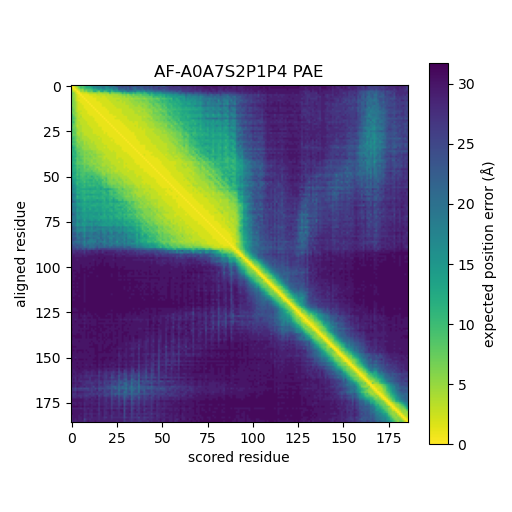.59 123 GLY A C 1
ATOM 948 O O . GLY A 1 123 ? 44.040 -18.024 -59.131 1.00 44.59 123 GLY A O 1
ATOM 949 N N . GLY A 1 124 ? 42.399 -18.080 -60.671 1.00 55.47 124 GLY A N 1
ATOM 950 C CA . GLY A 1 124 ? 41.530 -17.058 -60.079 1.00 55.47 124 GLY A CA 1
ATOM 951 C C . GLY A 1 124 ? 41.364 -17.185 -58.563 1.00 55.47 124 GLY A C 1
ATOM 952 O O . GLY A 1 124 ? 40.775 -18.143 -58.068 1.00 55.47 124 GLY A O 1
ATOM 953 N N . ALA A 1 125 ? 41.869 -16.194 -57.832 1.00 46.28 125 ALA A N 1
ATOM 954 C CA . ALA A 1 125 ? 41.717 -16.107 -56.391 1.00 46.28 125 ALA A CA 1
ATOM 955 C C . ALA A 1 125 ? 40.398 -15.393 -56.070 1.00 46.28 125 ALA A C 1
ATOM 957 O O . ALA A 1 125 ? 40.304 -14.167 -56.122 1.00 46.28 125 ALA A O 1
ATOM 958 N N . PHE A 1 126 ? 39.366 -16.175 -55.756 1.00 56.00 126 PHE A N 1
ATOM 959 C CA . PHE A 1 126 ? 38.221 -15.679 -54.997 1.00 56.00 126 PHE A CA 1
ATOM 960 C C . PHE A 1 126 ? 38.722 -15.084 -53.665 1.00 56.00 126 PHE A C 1
ATOM 962 O O . PHE A 1 126 ? 39.652 -15.645 -53.075 1.00 56.00 126 PHE A O 1
ATOM 969 N N . PRO A 1 127 ? 38.144 -13.977 -53.159 1.00 64.19 127 PRO A N 1
ATOM 970 C CA . PRO A 1 127 ? 38.499 -13.489 -51.831 1.00 64.19 127 PRO A CA 1
ATOM 971 C C . PRO A 1 127 ? 38.147 -14.560 -50.782 1.00 64.19 127 PRO A C 1
ATOM 973 O O . PRO A 1 127 ? 37.119 -15.229 -50.924 1.00 64.19 127 PRO A O 1
ATOM 976 N N . PRO A 1 128 ? 38.970 -14.757 -49.735 1.00 65.81 128 PRO A N 1
ATOM 977 C CA . PRO A 1 128 ? 38.692 -15.774 -48.731 1.00 65.81 128 PRO A CA 1
ATOM 978 C C . PRO A 1 128 ? 37.406 -15.417 -47.976 1.00 65.81 128 PRO A C 1
ATOM 980 O O . PRO A 1 128 ? 37.301 -14.353 -47.365 1.00 65.81 128 PRO A O 1
ATOM 983 N N . ILE A 1 129 ? 36.421 -16.315 -48.020 1.00 59.78 129 ILE A N 1
ATOM 984 C CA . ILE A 1 129 ? 35.194 -16.203 -47.231 1.00 59.78 129 ILE A CA 1
ATOM 985 C C . ILE A 1 129 ? 35.571 -16.469 -45.770 1.00 59.78 129 ILE A C 1
ATOM 987 O O . ILE A 1 129 ? 35.936 -17.586 -45.400 1.00 59.78 129 ILE A O 1
ATOM 991 N N . ILE A 1 130 ? 35.514 -15.433 -44.934 1.00 63.38 130 ILE A N 1
ATOM 992 C CA . ILE A 1 130 ? 35.722 -15.565 -43.490 1.00 63.38 130 ILE A CA 1
ATOM 993 C C . ILE A 1 130 ? 34.446 -16.169 -42.894 1.00 63.38 130 ILE A C 1
ATOM 995 O O . ILE A 1 130 ? 33.449 -15.477 -42.700 1.00 63.38 130 ILE A O 1
ATOM 999 N N . HIS A 1 131 ? 34.472 -17.467 -42.603 1.00 44.34 131 HIS A N 1
ATOM 1000 C CA . HIS A 1 131 ? 33.432 -18.127 -41.820 1.00 44.34 131 HIS A CA 1
ATOM 1001 C C . HIS A 1 131 ? 33.777 -18.019 -40.332 1.00 44.34 131 HIS A C 1
ATOM 1003 O O . HIS A 1 131 ? 34.665 -18.717 -39.845 1.00 44.34 131 HIS A O 1
ATOM 1009 N N . SER A 1 132 ? 33.068 -17.173 -39.585 1.00 60.72 132 SER A N 1
ATOM 1010 C CA . SER A 1 132 ? 33.050 -17.278 -38.125 1.00 60.72 132 SER A CA 1
ATOM 1011 C C . SER A 1 132 ? 31.985 -18.301 -37.730 1.00 60.72 132 SER A C 1
ATOM 1013 O O . SER A 1 132 ? 30.794 -17.987 -37.700 1.00 60.72 132 SER A O 1
ATOM 1015 N N . ALA A 1 133 ? 32.394 -19.537 -37.456 1.00 51.84 133 ALA A N 1
ATOM 1016 C CA . ALA A 1 133 ? 31.525 -20.486 -36.774 1.00 51.84 133 ALA A CA 1
ATOM 1017 C C . ALA A 1 133 ? 31.339 -20.004 -35.328 1.00 51.84 133 ALA A C 1
ATOM 1019 O O . ALA A 1 133 ? 32.293 -19.961 -34.551 1.00 51.84 133 ALA A O 1
ATOM 1020 N N . VAL A 1 134 ? 30.120 -19.601 -34.973 1.00 53.50 134 VAL A N 1
ATOM 1021 C CA . VAL A 1 134 ? 29.753 -19.366 -33.575 1.00 53.50 134 VAL A CA 1
ATOM 1022 C C . VAL A 1 134 ? 29.592 -20.738 -32.927 1.00 53.50 134 VAL A C 1
ATOM 1024 O O . VAL A 1 134 ? 28.605 -21.428 -33.172 1.00 53.50 134 VAL A O 1
ATOM 1027 N N . SER A 1 135 ? 30.566 -21.152 -32.114 1.00 50.81 135 SER A N 1
ATOM 1028 C CA . SER A 1 135 ? 30.373 -22.265 -31.181 1.00 50.81 135 SER A CA 1
ATOM 1029 C C . SER A 1 135 ? 29.382 -21.823 -30.111 1.00 50.81 135 SER A C 1
ATOM 1031 O O . SER A 1 135 ? 29.758 -21.182 -29.132 1.00 50.81 135 SER A O 1
ATOM 1033 N N . LEU A 1 136 ? 28.109 -22.169 -30.296 1.00 54.34 136 LEU A N 1
ATOM 1034 C CA . LEU A 1 136 ? 27.134 -22.168 -29.213 1.00 54.34 136 LEU A CA 1
ATOM 1035 C C . LEU A 1 136 ? 27.440 -23.374 -28.319 1.00 54.34 136 LEU A C 1
ATOM 1037 O O . LEU A 1 136 ? 26.832 -24.434 -28.450 1.00 54.34 136 LEU A O 1
ATOM 1041 N N . LEU A 1 137 ? 28.424 -23.221 -27.428 1.00 50.12 137 LEU A N 1
ATOM 1042 C CA . LEU A 1 137 ? 28.465 -24.041 -26.225 1.00 50.12 137 LEU A CA 1
ATOM 1043 C C . LEU A 1 137 ? 27.294 -23.593 -25.355 1.00 50.12 137 LEU A C 1
ATOM 1045 O O . LEU A 1 137 ? 27.285 -22.536 -24.730 1.00 50.12 137 LEU A O 1
ATOM 1049 N N . GLN A 1 138 ? 26.260 -24.403 -25.463 1.00 53.00 138 GLN A N 1
ATOM 1050 C CA . GLN A 1 138 ? 25.030 -24.389 -24.715 1.00 53.00 138 GLN A CA 1
ATOM 1051 C C . GLN A 1 138 ? 25.343 -24.700 -23.244 1.00 53.00 138 GLN A C 1
ATOM 1053 O O . GLN A 1 138 ? 25.410 -25.862 -22.856 1.00 53.00 138 GLN A O 1
ATOM 1058 N N . ASP A 1 139 ? 25.536 -23.665 -22.424 1.00 44.91 139 ASP A N 1
ATOM 1059 C CA . ASP A 1 139 ? 25.496 -23.792 -20.962 1.00 44.91 139 ASP A CA 1
ATOM 1060 C C . ASP A 1 139 ? 24.033 -23.790 -20.499 1.00 44.91 139 ASP A C 1
ATOM 1062 O O . ASP A 1 139 ? 23.512 -22.841 -19.909 1.00 44.91 139 ASP A O 1
ATOM 1066 N N . ASP A 1 140 ? 23.350 -24.898 -20.785 1.00 53.22 140 ASP A N 1
ATOM 1067 C CA . ASP A 1 140 ? 22.162 -25.286 -20.043 1.00 53.22 140 ASP A CA 1
ATOM 1068 C C . ASP A 1 140 ? 22.608 -25.767 -18.653 1.00 53.22 140 ASP A C 1
ATOM 1070 O O . ASP A 1 140 ? 23.288 -26.784 -18.525 1.00 53.22 140 ASP A O 1
ATOM 1074 N N . ARG A 1 141 ? 22.120 -25.065 -17.617 1.00 52.44 141 ARG A N 1
ATOM 1075 C CA . ARG A 1 141 ? 22.237 -25.328 -16.161 1.00 52.44 141 ARG A CA 1
ATOM 1076 C C . ARG A 1 141 ? 23.407 -24.633 -15.455 1.00 52.44 141 ARG A C 1
ATOM 1078 O O . ARG A 1 141 ? 24.470 -25.212 -15.285 1.00 52.44 141 ARG A O 1
ATOM 1085 N N . ALA A 1 142 ? 23.123 -23.457 -14.881 1.00 52.25 142 ALA A N 1
ATOM 1086 C CA . ALA A 1 142 ? 23.277 -23.173 -13.439 1.00 52.25 142 ALA A CA 1
ATOM 1087 C C . ALA A 1 142 ? 23.461 -21.673 -13.145 1.00 52.25 142 ALA A C 1
ATOM 1089 O O . ALA A 1 142 ? 24.540 -21.244 -12.755 1.00 52.25 142 ALA A O 1
ATOM 1090 N N . ARG A 1 143 ? 22.390 -20.873 -13.214 1.00 43.31 143 ARG A N 1
ATOM 1091 C CA . ARG A 1 143 ? 22.264 -19.680 -12.356 1.00 43.31 143 ARG A CA 1
ATOM 1092 C C . ARG A 1 143 ? 20.827 -19.546 -11.872 1.00 43.31 143 ARG A C 1
ATOM 1094 O O . ARG A 1 143 ? 19.995 -18.891 -12.486 1.00 43.31 143 ARG A O 1
ATOM 1101 N N . ARG A 1 144 ? 20.550 -20.231 -10.760 1.00 46.69 144 ARG A N 1
ATOM 1102 C CA . ARG A 1 144 ? 19.447 -19.879 -9.861 1.00 46.69 144 ARG A CA 1
ATOM 1103 C C . ARG A 1 144 ? 19.629 -18.419 -9.417 1.00 46.69 144 ARG A C 1
ATOM 1105 O O . ARG A 1 144 ? 20.769 -18.044 -9.132 1.00 46.69 144 ARG A O 1
ATOM 1112 N N . PRO A 1 145 ? 18.568 -17.607 -9.320 1.00 49.47 145 PRO A N 1
ATOM 1113 C CA . PRO A 1 145 ? 18.643 -16.290 -8.709 1.00 49.47 145 PRO A CA 1
ATOM 1114 C C . PRO A 1 145 ? 18.490 -16.434 -7.188 1.00 49.47 145 PRO A C 1
ATOM 1116 O O . PRO A 1 145 ? 17.491 -16.014 -6.625 1.00 49.47 145 PRO A O 1
ATOM 1119 N N . ASP A 1 146 ? 19.467 -17.044 -6.517 1.00 52.97 146 ASP A N 1
ATOM 1120 C CA . ASP A 1 146 ? 19.459 -17.178 -5.055 1.00 52.97 146 ASP A CA 1
ATOM 1121 C C . ASP A 1 146 ? 20.611 -16.371 -4.459 1.00 52.97 146 ASP A C 1
ATOM 1123 O O . ASP A 1 146 ? 21.636 -16.937 -4.100 1.00 52.97 146 ASP A O 1
ATOM 1127 N N . LEU A 1 147 ? 20.455 -15.048 -4.368 1.00 47.97 147 LEU A N 1
ATOM 1128 C CA . LEU A 1 147 ? 21.215 -14.205 -3.436 1.00 47.97 147 LEU A CA 1
ATOM 1129 C C . LEU A 1 147 ? 20.336 -13.033 -2.968 1.00 47.97 147 LEU A C 1
ATOM 1131 O O . LEU A 1 147 ? 20.596 -11.869 -3.263 1.00 47.97 147 LEU A O 1
ATOM 1135 N N . LEU A 1 148 ? 19.283 -13.353 -2.213 1.00 58.00 148 LEU A N 1
ATOM 1136 C CA . LEU A 1 148 ? 18.820 -12.448 -1.163 1.00 58.00 148 LEU A CA 1
ATOM 1137 C C . LEU A 1 148 ? 19.848 -12.528 -0.019 1.00 58.00 148 LEU A C 1
ATOM 1139 O O . LEU A 1 148 ? 20.111 -13.635 0.459 1.00 58.00 148 LEU A O 1
ATOM 1143 N N . PRO A 1 149 ? 20.458 -11.417 0.429 1.00 62.59 149 PRO A N 1
ATOM 1144 C CA . PRO A 1 149 ? 21.249 -11.439 1.653 1.00 62.59 149 PRO A CA 1
ATOM 1145 C C . PRO A 1 149 ? 20.335 -11.737 2.859 1.00 62.59 149 PRO A C 1
ATOM 1147 O O . PRO A 1 149 ? 19.163 -11.345 2.847 1.00 62.59 149 PRO A O 1
ATOM 1150 N N . PRO A 1 150 ? 20.833 -12.432 3.900 1.00 58.03 150 PRO A N 1
ATOM 1151 C CA . PRO A 1 150 ? 20.038 -12.733 5.081 1.00 58.03 150 PRO A CA 1
ATOM 1152 C C . PRO A 1 150 ? 19.602 -11.437 5.765 1.00 58.03 150 PRO A C 1
ATOM 1154 O O . PRO A 1 150 ? 20.385 -10.499 5.915 1.00 58.03 150 PRO A O 1
ATOM 1157 N N . ALA A 1 151 ? 18.332 -11.423 6.162 1.00 49.16 151 ALA A N 1
ATOM 1158 C CA . ALA A 1 151 ? 17.679 -10.358 6.897 1.00 49.16 151 ALA A CA 1
ATOM 1159 C C . ALA A 1 151 ? 18.575 -9.793 8.009 1.00 49.16 151 ALA A C 1
ATOM 1161 O O . ALA A 1 151 ? 19.054 -10.529 8.875 1.00 49.16 151 ALA A O 1
ATOM 1162 N N . CYS A 1 152 ? 18.759 -8.473 8.007 1.00 47.09 152 CYS A N 1
ATOM 1163 C CA . CYS A 1 152 ? 19.245 -7.762 9.179 1.00 47.09 152 CYS A CA 1
ATOM 1164 C C . CYS A 1 152 ? 18.314 -8.091 10.360 1.00 47.09 152 CYS A C 1
ATOM 1166 O O . CYS A 1 152 ? 17.099 -7.910 10.228 1.00 47.09 152 CYS A O 1
ATOM 1168 N N . PRO A 1 153 ? 18.831 -8.554 11.510 1.00 48.09 153 PRO A N 1
ATOM 1169 C CA . PRO A 1 153 ? 18.013 -8.682 12.700 1.00 48.09 153 PRO A CA 1
ATOM 1170 C C . PRO A 1 153 ? 17.628 -7.270 13.146 1.00 48.09 153 PRO A C 1
ATOM 1172 O O . PRO A 1 153 ? 18.475 -6.483 13.569 1.00 48.09 153 PRO A O 1
ATOM 1175 N N . LEU A 1 154 ? 16.344 -6.935 13.017 1.00 55.25 154 LEU A N 1
ATOM 1176 C CA . LEU A 1 154 ? 15.768 -5.779 13.692 1.00 55.25 154 LEU A CA 1
ATOM 1177 C C . LEU A 1 154 ? 16.091 -5.909 15.188 1.00 55.25 154 LEU A C 1
ATOM 1179 O O . LEU A 1 154 ? 15.892 -6.994 15.747 1.00 55.25 154 LEU A O 1
ATOM 1183 N N . PRO A 1 155 ? 16.572 -4.854 15.867 1.00 49.25 155 PRO A N 1
ATOM 1184 C CA . PRO A 1 155 ? 16.646 -4.893 17.311 1.00 49.25 155 PRO A CA 1
ATOM 1185 C C . PRO A 1 155 ? 15.212 -5.028 17.825 1.00 49.25 155 PRO A C 1
ATOM 1187 O O . PRO A 1 155 ? 14.397 -4.116 17.682 1.00 49.25 155 PRO A O 1
ATOM 1190 N N . LEU A 1 156 ? 14.908 -6.180 18.425 1.00 51.78 156 LEU A N 1
ATOM 1191 C CA . LEU A 1 156 ? 13.803 -6.353 19.362 1.00 51.78 156 LEU A CA 1
ATOM 1192 C C . LEU A 1 156 ? 14.095 -5.474 20.584 1.00 51.78 156 LEU A C 1
ATOM 1194 O O . LEU A 1 156 ? 14.459 -5.942 21.659 1.00 51.78 156 LEU A O 1
ATOM 1198 N N . GLY A 1 157 ? 13.969 -4.163 20.398 1.00 41.16 157 GLY A N 1
ATOM 1199 C CA . GLY A 1 157 ? 13.718 -3.243 21.482 1.00 41.16 157 GLY A CA 1
ATOM 1200 C C . GLY A 1 157 ? 12.327 -3.572 21.987 1.00 41.16 157 GLY A C 1
ATOM 1201 O O . GLY A 1 157 ? 11.332 -3.241 21.346 1.00 41.16 157 GLY A O 1
ATOM 1202 N N . HIS A 1 158 ? 12.266 -4.277 23.111 1.00 51.59 158 HIS A N 1
ATOM 1203 C CA . HIS A 1 158 ? 11.070 -4.423 23.919 1.00 51.59 158 HIS A CA 1
ATOM 1204 C C . HIS A 1 158 ? 10.584 -3.042 24.381 1.00 51.59 158 HIS A C 1
ATOM 1206 O O . HIS A 1 158 ? 10.720 -2.681 25.544 1.00 51.59 158 HIS A O 1
ATOM 1212 N N . HIS A 1 159 ? 9.958 -2.275 23.493 1.00 45.16 159 HIS A N 1
ATOM 1213 C CA . HIS A 1 159 ? 8.963 -1.307 23.908 1.00 45.16 159 HIS A CA 1
ATOM 1214 C C . HIS A 1 159 ? 7.658 -2.067 24.051 1.00 45.16 159 HIS A C 1
ATOM 1216 O O . HIS A 1 159 ? 6.812 -2.118 23.167 1.00 45.16 159 HIS A O 1
ATOM 1222 N N . ARG A 1 160 ? 7.529 -2.702 25.215 1.00 44.59 160 ARG A N 1
ATOM 1223 C CA . ARG A 1 160 ? 6.228 -2.877 25.839 1.00 44.59 160 ARG A CA 1
ATOM 1224 C C . ARG A 1 160 ? 5.688 -1.445 25.970 1.00 44.59 160 ARG A C 1
ATOM 1226 O O . ARG A 1 160 ? 6.307 -0.687 26.720 1.00 44.59 160 ARG A O 1
ATOM 1233 N N . PRO A 1 161 ? 4.647 -1.007 25.238 1.00 48.22 161 PRO A N 1
ATOM 1234 C CA . PRO A 1 161 ? 3.972 0.197 25.675 1.00 48.22 161 PRO A CA 1
ATOM 1235 C C . PRO A 1 161 ? 3.480 -0.144 27.077 1.00 48.22 161 PRO A C 1
ATOM 1237 O O . PRO A 1 161 ? 2.798 -1.158 27.275 1.00 48.22 161 PRO A O 1
ATOM 1240 N N . ALA A 1 162 ? 3.942 0.617 28.069 1.00 46.16 162 ALA A N 1
ATOM 1241 C CA . ALA A 1 162 ? 3.254 0.651 29.339 1.00 46.16 162 ALA A CA 1
ATOM 1242 C C . ALA A 1 162 ? 1.789 0.898 28.971 1.00 46.16 162 ALA A C 1
ATOM 1244 O O . ALA A 1 162 ? 1.464 1.859 28.275 1.00 46.16 162 ALA A O 1
ATOM 1245 N N . MET A 1 163 ? 0.939 -0.082 29.271 1.00 42.25 163 MET A N 1
ATOM 1246 C CA . MET A 1 163 ? -0.497 0.121 29.250 1.00 42.25 163 MET A CA 1
ATOM 1247 C C . MET A 1 163 ? -0.743 1.110 30.374 1.00 42.25 163 MET A C 1
ATOM 1249 O O . MET A 1 163 ? -0.979 0.705 31.511 1.00 42.25 163 MET A O 1
ATOM 1253 N N . ASP A 1 164 ? -0.587 2.391 30.059 1.00 47.34 164 ASP A N 1
ATOM 1254 C CA . ASP A 1 164 ? -1.013 3.470 30.917 1.00 47.34 164 ASP A CA 1
ATOM 1255 C C . ASP A 1 164 ? -2.525 3.306 30.989 1.00 47.34 164 ASP A C 1
ATOM 1257 O O . ASP A 1 164 ? -3.284 3.561 30.050 1.00 47.34 164 ASP A O 1
ATOM 1261 N N . THR A 1 165 ? -2.947 2.699 32.093 1.00 57.41 165 THR A N 1
ATOM 1262 C CA . THR A 1 165 ? -4.337 2.615 32.498 1.00 57.41 165 THR A CA 1
ATOM 1263 C C . THR A 1 165 ? -4.939 4.002 32.351 1.00 57.41 165 THR A C 1
ATOM 1265 O O . THR A 1 165 ? -4.334 4.979 32.784 1.00 57.41 165 THR A O 1
ATOM 1268 N N . ILE A 1 166 ? -6.125 4.080 31.746 1.00 56.66 166 ILE A N 1
ATOM 1269 C CA . ILE A 1 166 ? -6.873 5.321 31.474 1.00 56.66 166 ILE A CA 1
ATOM 1270 C C . ILE A 1 166 ? -6.957 6.242 32.713 1.00 56.66 166 ILE A C 1
ATOM 1272 O O . ILE A 1 166 ? -7.064 7.456 32.567 1.00 56.66 166 ILE A O 1
ATOM 1276 N N . ASP A 1 167 ? -6.813 5.688 33.918 1.00 51.53 167 ASP A N 1
ATOM 1277 C CA . ASP A 1 167 ? -6.723 6.422 35.181 1.00 51.53 167 ASP A CA 1
ATOM 1278 C C . ASP A 1 167 ? -5.523 7.404 35.263 1.00 51.53 167 ASP A C 1
ATOM 1280 O O . ASP A 1 167 ? -5.654 8.455 35.880 1.00 51.53 167 ASP A O 1
ATOM 1284 N N . GLN A 1 168 ? -4.396 7.164 34.574 1.00 52.41 168 GLN A N 1
ATOM 1285 C CA . GLN A 1 168 ? -3.228 8.074 34.570 1.00 52.41 168 GLN A CA 1
ATOM 1286 C C . GLN A 1 168 ? -3.397 9.296 33.645 1.00 52.41 168 GLN A C 1
ATOM 1288 O O . GLN A 1 168 ? -2.778 10.342 33.856 1.00 52.41 168 GLN A O 1
ATOM 1293 N N . LEU A 1 169 ? -4.272 9.211 32.637 1.00 50.84 169 LEU A N 1
ATOM 1294 C CA . LEU A 1 169 ? -4.609 10.361 31.787 1.00 50.84 169 LEU A CA 1
ATOM 1295 C C . LEU A 1 169 ? -5.601 11.321 32.465 1.00 50.84 169 LEU A C 1
ATOM 1297 O O . LEU A 1 169 ? -5.711 12.469 32.046 1.00 50.84 169 LEU A O 1
ATOM 1301 N N . LEU A 1 170 ? -6.287 10.880 33.526 1.00 52.38 170 LEU A N 1
ATOM 1302 C CA . LEU A 1 170 ? -7.175 11.723 34.336 1.00 52.38 170 LEU A CA 1
ATOM 1303 C C . LEU A 1 170 ? -6.438 12.480 35.454 1.00 52.38 170 LEU A C 1
ATOM 1305 O O . LEU A 1 170 ? -6.890 13.551 35.846 1.00 52.38 170 LEU A O 1
ATOM 1309 N N . GLU A 1 171 ? -5.281 11.998 35.919 1.00 49.22 171 GLU A N 1
ATOM 1310 C CA . GLU A 1 171 ? -4.450 12.719 36.904 1.00 49.22 171 GLU A CA 1
ATOM 1311 C C . GLU A 1 171 ? -3.563 13.810 36.277 1.00 49.22 171 GLU A C 1
ATOM 1313 O O . GLU A 1 171 ? -3.138 14.736 36.964 1.00 49.22 171 GLU A O 1
ATOM 1318 N N . SER A 1 172 ? -3.313 13.759 34.965 1.00 48.47 172 SER A N 1
ATOM 1319 C CA . SER A 1 172 ? -2.523 14.784 34.257 1.00 48.47 172 SER A CA 1
ATOM 1320 C C . SER A 1 172 ? -3.350 15.969 33.739 1.00 48.47 172 SER A C 1
ATOM 1322 O O . SER A 1 172 ? -2.774 16.944 33.255 1.00 48.47 172 SER A O 1
ATOM 1324 N N . SER A 1 173 ? -4.681 15.938 33.882 1.00 50.53 173 SER A N 1
ATOM 1325 C CA . SER A 1 173 ? -5.556 17.068 33.529 1.00 50.53 173 SER A CA 1
ATOM 1326 C C . SER A 1 173 ? -5.732 18.123 34.630 1.00 50.53 173 SER A C 1
ATOM 1328 O O . SER A 1 173 ? -6.366 19.146 34.379 1.00 50.53 173 SER A O 1
ATOM 1330 N N . ASP A 1 174 ? -5.119 17.949 35.804 1.00 53.94 174 ASP A N 1
ATOM 1331 C CA . ASP A 1 174 ? -5.149 18.934 36.892 1.00 53.94 174 ASP A CA 1
ATOM 1332 C C . ASP A 1 174 ? -3.920 19.860 36.889 1.00 53.94 174 ASP A C 1
ATOM 1334 O O . ASP A 1 174 ? -3.206 19.980 37.878 1.00 53.94 174 ASP A O 1
ATOM 1338 N N . VAL A 1 175 ? -3.679 20.585 35.788 1.00 51.53 175 VAL A N 1
ATOM 1339 C CA . VAL A 1 175 ? -2.902 21.839 35.834 1.00 51.53 175 VAL A CA 1
ATOM 1340 C C . VAL A 1 175 ? -3.427 22.846 34.804 1.00 51.53 175 VAL A C 1
ATOM 1342 O O . VAL A 1 175 ? -3.062 22.824 33.635 1.00 51.53 175 VAL A O 1
ATOM 1345 N N . GLY A 1 176 ? -4.197 23.822 35.291 1.00 44.19 176 GLY A N 1
ATOM 1346 C CA . GLY A 1 176 ? -3.999 25.216 34.884 1.00 44.19 176 GLY A CA 1
ATOM 1347 C C . GLY A 1 176 ? -4.920 25.800 33.809 1.00 44.19 176 GLY A C 1
ATOM 1348 O O . GLY A 1 176 ? -4.630 25.755 32.622 1.00 44.19 176 GLY A O 1
ATOM 1349 N N . GLY A 1 177 ? -5.911 26.570 34.273 1.00 40.88 177 GLY A N 1
ATOM 1350 C CA . GLY A 1 177 ? -6.202 27.872 33.661 1.00 40.88 177 GLY A CA 1
ATOM 1351 C C . GLY A 1 177 ? -7.410 27.947 32.731 1.00 40.88 177 GLY A C 1
ATOM 1352 O O . GLY A 1 177 ? -7.269 28.098 31.524 1.00 40.88 177 GLY A O 1
ATOM 1353 N N . LEU A 1 178 ? -8.610 27.998 33.309 1.00 42.62 178 LEU A N 1
ATOM 1354 C CA . LEU A 1 178 ? -9.762 28.635 32.667 1.00 42.62 178 LEU A CA 1
ATOM 1355 C C . LEU A 1 178 ? -9.550 30.163 32.622 1.00 42.62 178 LEU A C 1
ATOM 1357 O O . LEU A 1 178 ? -9.511 30.777 33.693 1.00 42.62 178 LEU A O 1
ATOM 1361 N N . PRO A 1 179 ? -9.527 30.841 31.458 1.00 46.00 179 PRO A N 1
ATOM 1362 C CA . PRO A 1 179 ? -9.924 32.235 31.418 1.00 46.00 179 PRO A CA 1
ATOM 1363 C C . PRO A 1 179 ? -11.456 32.285 31.435 1.00 46.00 179 PRO A C 1
ATOM 1365 O O . PRO A 1 179 ? -12.140 31.859 30.505 1.00 46.00 179 PRO A O 1
ATOM 1368 N N . ARG A 1 180 ? -12.001 32.804 32.540 1.00 42.41 180 ARG A N 1
ATOM 1369 C CA . ARG A 1 180 ? -13.407 33.198 32.667 1.00 42.41 180 ARG A CA 1
ATOM 1370 C C . ARG A 1 180 ? -13.781 34.131 31.510 1.00 42.41 180 ARG A C 1
ATOM 1372 O O . ARG A 1 180 ? -13.373 35.288 31.495 1.00 42.41 180 ARG A O 1
ATOM 1379 N N . LEU A 1 181 ? -14.612 33.647 30.590 1.00 44.97 181 LEU A N 1
ATOM 1380 C CA . LEU A 1 181 ? -15.376 34.490 29.673 1.00 44.97 181 LEU A CA 1
ATOM 1381 C C . LEU A 1 181 ? -16.356 35.333 30.500 1.00 44.97 181 LEU A C 1
ATOM 1383 O O . LEU A 1 181 ? -17.407 34.855 30.931 1.00 44.97 181 LEU A O 1
ATOM 1387 N N . GLN A 1 182 ? -15.991 36.590 30.755 1.00 42.75 182 GLN A N 1
ATOM 1388 C CA . GLN A 1 182 ? -16.940 37.599 31.205 1.00 42.75 182 GLN A CA 1
ATOM 1389 C C . GLN A 1 182 ? -17.943 37.856 30.076 1.00 42.75 182 GLN A C 1
ATOM 1391 O O . GLN A 1 182 ? -17.607 38.390 29.022 1.00 42.75 182 GLN A O 1
ATOM 1396 N N . ARG A 1 183 ? -19.195 37.468 30.327 1.00 43.00 183 ARG A N 1
ATOM 1397 C CA . ARG A 1 183 ? -20.371 38.037 29.670 1.00 43.00 183 ARG A CA 1
ATOM 1398 C C . ARG A 1 183 ? -20.381 39.542 29.934 1.00 43.00 183 ARG A C 1
ATOM 1400 O O . ARG A 1 183 ? -20.613 39.950 31.068 1.00 43.00 183 ARG A O 1
ATOM 1407 N N . ALA A 1 184 ? -20.191 40.343 28.894 1.00 42.25 184 ALA A N 1
ATOM 1408 C CA . ALA A 1 184 ? -20.690 41.709 28.873 1.00 42.25 184 ALA A CA 1
ATOM 1409 C C . ALA A 1 184 ? -22.143 41.663 28.375 1.00 42.25 184 ALA A C 1
ATOM 1411 O O . ALA A 1 184 ? -22.407 41.321 27.222 1.00 42.25 184 ALA A O 1
ATOM 1412 N N . GLN A 1 185 ? -23.083 41.932 29.278 1.00 44.84 185 GLN A N 1
ATOM 1413 C CA . GLN A 1 185 ? -24.406 42.446 28.941 1.00 44.84 185 GLN A CA 1
ATOM 1414 C C . GLN A 1 185 ? -24.499 43.870 29.496 1.00 44.84 185 GLN A C 1
ATOM 1416 O O . GLN A 1 185 ? -24.031 44.103 30.613 1.00 44.84 185 GLN A O 1
ATOM 1421 N N . HIS A 1 186 ? -25.165 44.722 28.710 1.00 43.50 186 HIS A N 1
ATOM 1422 C CA . HIS A 1 186 ? -25.424 46.163 28.843 1.00 43.50 186 HIS A CA 1
ATOM 1423 C C . HIS A 1 186 ? -24.450 47.077 28.105 1.00 43.50 186 HIS A C 1
ATOM 1425 O O . HIS A 1 186 ? -23.285 47.211 28.531 1.00 43.50 186 HIS A O 1
#

Foldseek 3Di:
DVVVVVVVVVVVVVVVVVVVVVVVVVVVVVVVVVVVVVVVVVVVVVVVVVVVVVVVVVVVVVVVVVVVVVVVVVVVVVVVVVVVVVCCVVPNDDPDDPPPDDDDDDDDDDDDDDDDDDDDDDDDDDDDDDDDDPPPPDPDDDDDPPDDDDDDPDPPPPPPPPPPPVVNVVVVPPDDDDDDDDDDDD

pLDDT: mean 70.73, std 23.86, range [34.19, 97.88]

Secondary structure (DSSP, 8-state):
--HHHHHHHHHHHHHHHHHHHHHHHHHHHHHHHHHHHHHHHHHHHHHHHHHHHHHHHHHHHHHHHHHHHHHHHHHHHHHHHHHHHHHHHHHS-----------------------------SS--PPP------------S------PPP---------------THHHHHTT-------------

Mean predicted aligned error: 21.83 Å

Organism: NCBI:txid1333877

Solvent-accessible surface area (backbone atoms only — not comparable to full-atom values): 12379 Å² total; per-residue (Å²): 120,73,66,63,53,56,53,46,53,54,48,53,52,49,51,49,52,51,50,53,53,51,52,51,50,51,51,53,50,50,52,53,50,50,53,50,53,50,54,52,50,53,50,51,52,52,52,51,52,55,50,50,52,51,47,54,50,51,51,50,51,53,51,52,52,49,52,49,53,52,52,48,54,53,49,52,51,54,48,50,52,51,49,51,54,51,50,44,70,76,70,44,80,76,75,73,72,79,83,74,71,92,82,89,82,82,90,80,93,80,90,82,83,89,84,89,87,84,85,83,76,90,70,92,78,75,79,82,81,84,78,81,80,80,81,78,78,78,80,79,86,86,79,77,93,80,78,78,77,80,79,78,81,72,81,83,69,83,72,70,74,77,80,74,53,73,70,61,67,63,67,69,68,81,72,85,81,83,80,79,81,76,82,86,79,136

Radius of gyration: 48.69 Å; Cα contacts (8 Å, |Δi|>4): 2; chains: 1; bounding box: 112×72×131 Å